Protein AF-A0AA43UGN5-F1 (afdb_monomer)

Structure (mmCIF, N/CA/C/O backbone):
data_AF-A0AA43UGN5-F1
#
_entry.id   AF-A0AA43UGN5-F1
#
loop_
_atom_site.group_PDB
_atom_site.id
_atom_site.type_symbol
_atom_site.label_atom_id
_atom_site.label_alt_id
_atom_site.label_comp_id
_atom_site.label_asym_id
_atom_site.label_entity_id
_atom_site.label_seq_id
_atom_site.pdbx_PDB_ins_code
_atom_site.Cartn_x
_atom_site.Cartn_y
_atom_site.Cartn_z
_atom_site.occupancy
_atom_site.B_iso_or_equiv
_atom_site.auth_seq_id
_atom_site.auth_comp_id
_atom_site.auth_asym_id
_atom_site.auth_atom_id
_atom_site.pdbx_PDB_model_num
ATOM 1 N N . MET A 1 1 ? -28.466 11.119 21.223 1.00 50.03 1 MET A N 1
ATOM 2 C CA . MET A 1 1 ? -27.514 11.020 20.094 1.00 50.03 1 MET A CA 1
ATOM 3 C C . MET A 1 1 ? -28.336 11.077 18.809 1.00 50.03 1 MET A C 1
ATOM 5 O O . MET A 1 1 ? -29.323 10.359 18.730 1.00 50.03 1 MET A O 1
ATOM 9 N N . ASN A 1 2 ? -28.084 12.033 17.907 1.00 53.62 2 ASN A N 1
ATOM 10 C CA . ASN A 1 2 ? -29.021 12.380 16.827 1.00 53.62 2 ASN A CA 1
ATOM 11 C C . ASN A 1 2 ? -28.599 11.692 15.515 1.00 53.62 2 ASN A C 1
ATOM 13 O O . ASN A 1 2 ? -27.656 12.135 14.863 1.00 53.62 2 ASN A O 1
ATOM 17 N N . ILE A 1 3 ? -29.302 10.619 15.141 1.00 61.81 3 ILE A N 1
ATOM 18 C CA . ILE A 1 3 ? -28.948 9.671 14.062 1.00 61.81 3 ILE A CA 1
ATOM 19 C C . ILE A 1 3 ? -28.659 10.369 12.717 1.00 61.81 3 ILE A C 1
ATOM 21 O O . ILE A 1 3 ? -27.757 9.975 11.976 1.00 61.81 3 ILE A O 1
ATOM 25 N N . PHE A 1 4 ? -29.376 11.453 12.407 1.00 52.69 4 PHE A N 1
ATOM 26 C CA . PHE A 1 4 ? -29.167 12.227 11.178 1.00 52.69 4 PHE A CA 1
ATOM 27 C C . PHE A 1 4 ? -27.828 12.982 11.155 1.00 52.69 4 PHE A C 1
ATOM 29 O O . PHE A 1 4 ? -27.208 13.114 10.098 1.00 52.69 4 PHE A O 1
ATOM 36 N N . ARG A 1 5 ? -27.352 13.449 12.317 1.00 61.09 5 ARG A N 1
ATOM 37 C CA . ARG A 1 5 ? -26.076 14.167 12.443 1.00 61.09 5 ARG A CA 1
ATOM 38 C C . ARG A 1 5 ? -24.901 13.208 12.250 1.00 61.09 5 ARG A C 1
ATOM 40 O O . ARG A 1 5 ? -24.000 13.530 11.475 1.00 61.09 5 ARG A O 1
ATOM 47 N N . ASP A 1 6 ? -24.975 12.019 12.844 1.00 65.25 6 ASP A N 1
ATOM 48 C CA . ASP A 1 6 ? -23.936 10.983 12.747 1.00 65.25 6 ASP A CA 1
ATOM 49 C C . ASP A 1 6 ? -23.814 10.435 11.316 1.00 65.25 6 ASP A C 1
ATOM 51 O O . ASP A 1 6 ? -22.714 10.369 10.764 1.00 65.25 6 ASP A O 1
ATOM 55 N N . LYS A 1 7 ? -24.943 10.192 10.634 1.00 68.56 7 LYS A N 1
ATOM 56 C CA . LYS A 1 7 ? -24.945 9.784 9.216 1.00 68.56 7 LYS A CA 1
ATOM 57 C C . LYS A 1 7 ? -24.352 10.856 8.291 1.00 68.56 7 LYS A C 1
ATOM 59 O O . LYS A 1 7 ? -23.606 10.536 7.365 1.00 68.56 7 LYS A O 1
ATOM 64 N N . SER A 1 8 ? -24.639 12.137 8.545 1.00 75.38 8 SER A N 1
ATOM 65 C CA . SER A 1 8 ? -24.069 13.243 7.757 1.00 75.38 8 SER A CA 1
ATOM 66 C C . SER A 1 8 ? -22.549 13.371 7.931 1.00 75.38 8 SER A C 1
ATOM 68 O O . SER A 1 8 ? -21.843 13.700 6.976 1.00 75.38 8 SER A O 1
ATOM 70 N N . ASN A 1 9 ? -22.039 13.080 9.131 1.00 85.69 9 ASN A N 1
ATOM 71 C CA . ASN A 1 9 ? -20.613 13.129 9.441 1.00 85.69 9 ASN A CA 1
ATOM 72 C C . ASN A 1 9 ? -19.863 11.970 8.782 1.00 85.69 9 ASN A C 1
ATOM 74 O O . ASN A 1 9 ? -18.817 12.197 8.171 1.00 85.69 9 ASN A O 1
ATOM 78 N N . PHE A 1 10 ? -20.442 10.766 8.817 1.00 89.19 10 PHE A N 1
ATOM 79 C CA . PHE A 1 10 ? -19.905 9.606 8.113 1.00 89.19 10 PHE A CA 1
ATOM 80 C C . PHE A 1 10 ? -19.791 9.856 6.605 1.00 89.19 10 PHE A C 1
ATOM 82 O O . PHE A 1 10 ? -18.708 9.702 6.046 1.00 89.19 10 PHE A O 1
ATOM 89 N N . ASN A 1 11 ? -20.863 10.319 5.950 1.00 91.00 11 ASN A N 1
ATOM 90 C CA . ASN A 1 11 ? -20.847 10.579 4.506 1.00 91.00 11 ASN A CA 1
ATOM 91 C C . ASN A 1 11 ? -19.765 11.598 4.117 1.00 91.00 11 ASN A C 1
ATOM 93 O O . ASN A 1 11 ? -19.045 11.402 3.139 1.00 91.00 11 ASN A O 1
ATOM 97 N N . LYS A 1 12 ? -19.609 12.670 4.907 1.00 92.75 12 LYS A N 1
ATOM 98 C CA . LYS A 1 12 ? -18.551 13.670 4.703 1.00 92.75 12 LYS A CA 1
ATOM 99 C C . LYS A 1 12 ? -17.156 13.064 4.851 1.00 92.75 12 LYS A C 1
ATOM 101 O O . LYS A 1 12 ? -16.281 13.371 4.046 1.00 92.75 12 LYS A O 1
ATOM 106 N N . LEU A 1 13 ? -16.934 12.231 5.869 1.00 92.62 13 LEU A N 1
ATOM 107 C CA . LEU A 1 13 ? -15.655 11.549 6.071 1.00 92.62 13 LEU A CA 1
ATOM 108 C C . LEU A 1 13 ? -15.353 10.586 4.918 1.00 92.62 13 LEU A C 1
ATOM 110 O O . LEU A 1 13 ? -14.267 10.640 4.350 1.00 92.62 13 LEU A O 1
ATOM 114 N N . PHE A 1 14 ? -16.315 9.740 4.558 1.00 94.12 14 PHE A N 1
ATOM 115 C CA . PHE A 1 14 ? -16.178 8.758 3.490 1.00 94.12 14 PHE A CA 1
ATOM 116 C C . PHE A 1 14 ? -15.840 9.425 2.151 1.00 94.12 14 PHE A C 1
ATOM 118 O O . PHE A 1 14 ? -14.901 9.019 1.470 1.00 94.12 14 PHE A O 1
ATOM 125 N N . PHE A 1 15 ? -16.523 10.523 1.821 1.00 95.19 15 PHE A N 1
ATOM 126 C CA . PHE A 1 15 ? -16.235 11.301 0.619 1.00 95.19 15 PHE A CA 1
ATOM 127 C C . PHE A 1 15 ? -14.828 11.920 0.638 1.00 95.19 15 PHE A C 1
ATOM 129 O O . PHE A 1 15 ? -14.113 11.860 -0.362 1.00 95.19 15 PHE A O 1
ATOM 136 N N . LYS A 1 16 ? -14.384 12.451 1.788 1.00 94.38 16 LYS A N 1
ATOM 137 C CA . LYS A 1 16 ? -13.005 12.943 1.957 1.00 94.38 16 LYS A CA 1
ATOM 138 C C . LYS A 1 16 ? -11.967 11.839 1.755 1.00 94.38 16 LYS A C 1
ATOM 140 O O . LYS A 1 16 ? -10.937 12.106 1.146 1.00 94.38 16 LYS A O 1
ATOM 145 N N . ILE A 1 17 ? -12.231 10.626 2.247 1.00 95.06 17 ILE A N 1
ATOM 146 C CA . ILE A 1 17 ? -11.343 9.471 2.056 1.00 95.06 17 ILE A CA 1
ATOM 147 C C . ILE A 1 17 ? -11.221 9.145 0.566 1.00 95.06 17 ILE A C 1
ATOM 149 O O . ILE A 1 17 ? -10.105 9.058 0.066 1.00 95.06 17 ILE A O 1
ATOM 153 N N . ILE A 1 18 ? -12.342 9.034 -0.155 1.00 96.38 18 ILE A N 1
ATOM 154 C CA . ILE A 1 18 ? -12.334 8.752 -1.600 1.00 96.38 18 ILE A CA 1
ATOM 155 C C . ILE A 1 18 ? -11.543 9.818 -2.363 1.00 96.38 18 ILE A C 1
ATOM 157 O O . ILE A 1 18 ? -10.657 9.477 -3.142 1.00 96.38 18 ILE A O 1
ATOM 161 N N . ILE A 1 19 ? -11.817 11.103 -2.113 1.00 95.69 19 ILE A N 1
ATOM 162 C CA . ILE A 1 19 ? -11.081 12.200 -2.757 1.00 95.69 19 ILE A CA 1
ATOM 163 C C . ILE A 1 19 ? -9.588 12.113 -2.441 1.00 95.69 19 ILE A C 1
ATOM 165 O O . ILE A 1 19 ? -8.770 12.242 -3.347 1.00 95.69 19 ILE A O 1
ATOM 169 N N . GLY A 1 20 ? -9.225 11.868 -1.180 1.00 94.44 20 GLY A N 1
ATOM 170 C CA . GLY A 1 20 ? -7.831 11.715 -0.772 1.00 94.44 20 GLY A CA 1
ATOM 171 C C . GLY A 1 20 ? -7.131 10.590 -1.533 1.00 94.44 20 GLY A C 1
ATOM 172 O O . GLY A 1 20 ? -6.058 10.809 -2.086 1.00 94.44 20 GLY A O 1
ATOM 173 N N . LEU A 1 21 ? -7.763 9.416 -1.633 1.00 96.19 21 LEU A N 1
ATOM 174 C CA . LEU A 1 21 ? -7.226 8.276 -2.381 1.00 96.19 21 LEU A CA 1
ATOM 175 C C . LEU A 1 21 ? -7.040 8.598 -3.871 1.00 96.19 21 LEU A C 1
ATOM 177 O O . LEU A 1 21 ? -5.996 8.275 -4.437 1.00 96.19 21 LEU A O 1
ATOM 181 N N . ILE A 1 22 ? -8.010 9.278 -4.492 1.00 96.00 22 ILE A N 1
ATOM 182 C CA . ILE A 1 22 ? -7.919 9.711 -5.894 1.00 96.00 22 ILE A CA 1
ATOM 183 C C . ILE A 1 22 ? -6.756 10.687 -6.081 1.00 96.00 22 ILE A C 1
ATOM 185 O O . ILE A 1 22 ? -5.950 10.502 -6.988 1.00 96.00 22 ILE A O 1
ATOM 189 N N . ILE A 1 23 ? -6.632 11.701 -5.220 1.00 95.62 23 ILE A N 1
ATOM 190 C CA . ILE A 1 23 ? -5.551 12.694 -5.300 1.00 95.62 23 ILE A CA 1
ATOM 191 C C . ILE A 1 23 ? -4.186 12.014 -5.171 1.00 95.62 23 ILE A C 1
ATOM 193 O O . ILE A 1 23 ? -3.288 12.304 -5.959 1.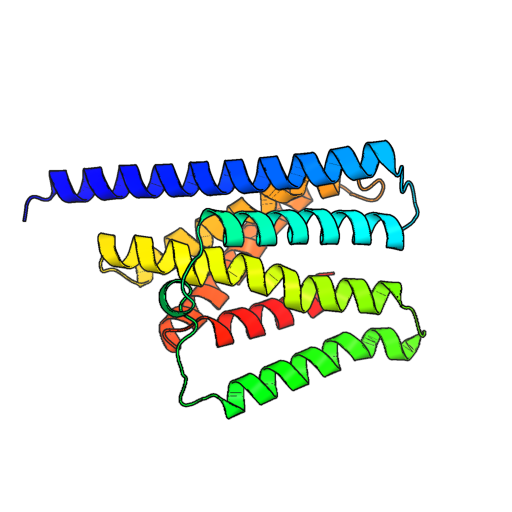00 95.62 23 ILE A O 1
ATOM 197 N N . ILE A 1 24 ? -4.037 11.087 -4.220 1.00 95.00 24 ILE A N 1
ATOM 198 C CA . ILE A 1 24 ? -2.790 10.341 -4.022 1.00 95.00 24 ILE A CA 1
ATOM 199 C C . ILE A 1 24 ? -2.433 9.542 -5.281 1.00 95.00 24 ILE A C 1
ATOM 201 O O . ILE A 1 24 ? -1.291 9.603 -5.738 1.00 95.00 24 ILE A O 1
ATOM 205 N N . GLN A 1 25 ? -3.396 8.828 -5.871 1.00 95.44 25 GLN A N 1
ATOM 206 C CA . GLN A 1 25 ? -3.139 8.032 -7.073 1.00 95.44 25 GLN A CA 1
ATOM 207 C C . GLN A 1 25 ? -2.857 8.889 -8.305 1.00 95.44 25 GLN A C 1
ATOM 209 O O . GLN A 1 25 ? -1.965 8.552 -9.084 1.00 95.44 25 GLN A O 1
ATOM 214 N N . LEU A 1 26 ? -3.560 10.011 -8.479 1.00 95.94 26 LEU A N 1
ATOM 215 C CA . LEU A 1 26 ? -3.283 10.954 -9.562 1.00 95.94 26 LEU A CA 1
ATOM 216 C C . LEU A 1 26 ? -1.880 11.542 -9.426 1.00 95.94 26 LEU A C 1
ATOM 218 O O . LEU A 1 26 ? -1.135 11.567 -10.401 1.00 95.94 26 LEU A O 1
ATOM 222 N N . PHE A 1 27 ? -1.491 11.951 -8.219 1.00 95.88 27 PHE A N 1
ATOM 223 C CA . PHE A 1 27 ? -0.151 12.464 -7.957 1.00 95.88 27 PHE A CA 1
ATOM 224 C C . PHE A 1 27 ? 0.932 11.425 -8.284 1.00 95.88 27 PHE A C 1
ATOM 226 O O . PHE A 1 27 ? 1.851 11.714 -9.052 1.00 95.88 27 PHE A O 1
ATOM 233 N N . ARG A 1 28 ? 0.784 10.190 -7.787 1.00 96.44 28 ARG A N 1
ATOM 234 C CA . ARG A 1 28 ? 1.695 9.081 -8.113 1.00 96.44 28 ARG A CA 1
ATOM 235 C C . ARG A 1 28 ? 1.752 8.819 -9.624 1.00 96.44 28 ARG A C 1
ATOM 237 O O . ARG A 1 28 ? 2.839 8.649 -10.172 1.00 96.44 28 ARG A O 1
ATOM 244 N N . SER A 1 29 ? 0.602 8.822 -10.299 1.00 96.38 29 SER A N 1
ATOM 245 C CA . SER A 1 29 ? 0.511 8.597 -11.749 1.00 96.38 29 SER A CA 1
ATOM 246 C C . SER A 1 29 ? 1.220 9.695 -12.540 1.00 96.38 29 SER A C 1
ATOM 248 O O . SER A 1 29 ? 1.928 9.399 -13.497 1.00 96.38 29 SER A O 1
ATOM 250 N N . VAL A 1 30 ? 1.106 10.961 -12.122 1.00 96.69 30 VAL A N 1
ATOM 251 C CA . VAL A 1 30 ? 1.841 12.076 -12.740 1.00 96.69 30 VAL A CA 1
ATOM 252 C C . VAL A 1 30 ? 3.350 11.868 -12.610 1.00 96.69 30 VAL A C 1
ATOM 254 O O . VAL A 1 30 ? 4.064 12.039 -13.597 1.00 96.69 30 VAL A O 1
ATOM 257 N N . LEU A 1 31 ? 3.846 11.441 -11.443 1.00 96.44 31 LEU A N 1
ATOM 258 C CA . LEU A 1 31 ? 5.267 11.116 -11.261 1.00 96.44 31 LEU A CA 1
ATOM 259 C C . LEU A 1 31 ? 5.717 9.958 -12.167 1.00 96.44 31 LEU A C 1
ATOM 261 O O . LEU A 1 31 ? 6.793 10.020 -12.767 1.00 96.44 31 LEU A O 1
ATOM 265 N N . MET A 1 32 ? 4.891 8.920 -12.308 1.00 95.19 32 MET A N 1
ATOM 266 C CA . MET A 1 32 ? 5.180 7.774 -13.176 1.00 95.19 32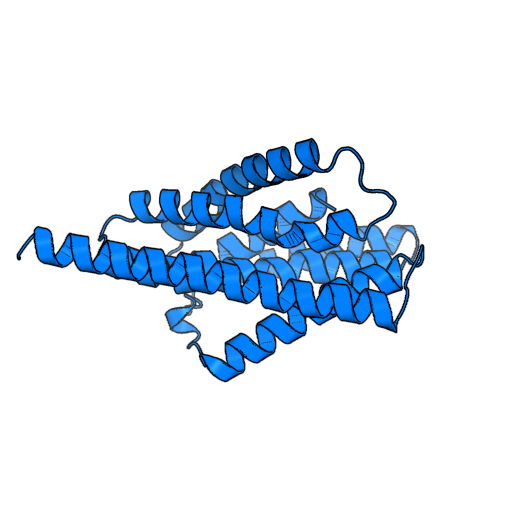 MET A CA 1
ATOM 267 C C . MET A 1 32 ? 5.203 8.170 -14.660 1.00 95.19 32 MET A C 1
ATOM 269 O O . MET A 1 32 ? 6.157 7.866 -15.370 1.00 95.19 32 MET A O 1
ATOM 273 N N . ILE A 1 33 ? 4.200 8.909 -15.132 1.00 95.00 33 ILE A N 1
ATOM 274 C CA . ILE A 1 33 ? 4.120 9.361 -16.528 1.00 95.00 33 ILE A CA 1
ATOM 275 C C . ILE A 1 33 ? 5.271 10.320 -16.849 1.00 95.00 33 ILE A C 1
ATOM 277 O O . ILE A 1 33 ? 5.910 10.192 -17.893 1.00 95.00 33 ILE A O 1
ATOM 281 N N . THR A 1 34 ? 5.578 11.246 -15.936 1.00 95.00 34 THR A N 1
ATOM 282 C CA . THR A 1 34 ? 6.677 12.209 -16.104 1.00 95.00 34 THR A CA 1
ATOM 283 C C . THR A 1 34 ? 8.026 11.498 -16.163 1.00 95.00 34 THR A C 1
ATOM 285 O O . THR A 1 34 ? 8.822 11.774 -17.060 1.00 95.00 34 THR A O 1
ATOM 288 N N . SER A 1 35 ? 8.281 10.547 -15.257 1.00 93.75 35 SER A N 1
ATOM 289 C CA . SER A 1 35 ? 9.530 9.775 -15.276 1.00 93.75 35 SER A CA 1
ATOM 290 C C . SER A 1 35 ? 9.652 8.934 -16.547 1.00 93.75 35 SER A C 1
ATOM 292 O O . SER A 1 35 ? 10.707 8.945 -17.176 1.00 93.75 35 SER A O 1
ATOM 294 N N . ASN A 1 36 ? 8.564 8.308 -17.006 1.00 92.31 36 ASN A N 1
ATOM 295 C CA . ASN A 1 36 ? 8.547 7.580 -18.271 1.00 92.31 36 ASN A CA 1
ATOM 296 C C . ASN A 1 36 ? 8.814 8.489 -19.485 1.00 92.31 36 ASN A C 1
ATOM 298 O O . ASN A 1 36 ? 9.534 8.094 -20.398 1.00 92.31 36 ASN A O 1
ATOM 302 N N . PHE A 1 37 ? 8.278 9.712 -19.500 1.00 92.69 37 PHE A N 1
ATOM 303 C CA . PHE A 1 37 ? 8.503 10.670 -20.586 1.00 92.69 37 PHE A CA 1
ATOM 304 C C . PHE A 1 37 ? 9.951 11.182 -20.643 1.00 92.69 37 PHE A C 1
ATOM 306 O O . PHE A 1 37 ? 10.514 11.310 -21.731 1.00 92.69 37 PHE A O 1
ATOM 313 N N . ILE A 1 38 ? 10.556 11.460 -19.482 1.00 94.56 38 ILE A N 1
ATOM 314 C CA . ILE A 1 38 ? 11.924 11.990 -19.376 1.00 94.56 38 ILE A CA 1
ATOM 315 C C . ILE A 1 38 ? 12.961 10.892 -19.631 1.00 94.56 38 ILE A C 1
ATOM 317 O O . ILE A 1 38 ? 13.876 11.087 -20.426 1.00 94.56 38 ILE A O 1
ATOM 321 N N . LEU A 1 39 ? 12.821 9.748 -18.955 1.00 93.75 39 LEU A N 1
ATOM 322 C CA . LEU A 1 39 ? 13.828 8.682 -18.946 1.00 93.75 39 LEU A CA 1
ATOM 323 C C . LEU A 1 39 ? 13.648 7.681 -20.090 1.00 93.75 39 LEU A C 1
ATOM 325 O O . LEU A 1 39 ? 14.605 7.001 -20.440 1.00 93.75 39 LEU A O 1
ATOM 329 N N . LYS A 1 40 ? 12.444 7.601 -20.675 1.00 91.56 40 LYS A N 1
ATOM 330 C CA . LYS A 1 40 ? 12.096 6.722 -21.805 1.00 91.56 40 LYS A CA 1
ATOM 331 C C . LYS A 1 40 ? 12.610 5.284 -21.625 1.00 91.56 40 LYS A C 1
ATOM 333 O O . LYS A 1 40 ? 13.361 4.806 -22.473 1.00 91.56 40 LYS A O 1
ATOM 338 N N . PRO A 1 41 ? 12.189 4.577 -20.560 1.00 87.81 41 PRO A N 1
ATOM 339 C CA . PRO A 1 41 ? 12.687 3.235 -20.263 1.00 87.81 41 PRO A CA 1
ATOM 340 C C . PRO A 1 41 ? 12.463 2.234 -21.405 1.00 87.81 41 PRO A C 1
ATOM 342 O O . PRO A 1 41 ? 13.262 1.324 -21.583 1.00 87.81 41 PRO A O 1
ATOM 345 N N . GLY A 1 42 ? 11.418 2.404 -22.224 1.00 83.25 42 GLY A N 1
ATOM 346 C CA . GLY A 1 42 ? 11.164 1.522 -23.365 1.00 83.25 42 GLY A CA 1
ATOM 347 C C . GLY A 1 42 ? 10.984 0.071 -22.911 1.00 83.25 42 GLY A C 1
ATOM 348 O O . GLY A 1 42 ? 10.031 -0.230 -22.198 1.00 83.25 42 GLY A O 1
ATOM 349 N N . HIS A 1 43 ? 11.905 -0.807 -23.317 1.00 83.06 43 HIS A N 1
ATOM 350 C CA . HIS A 1 43 ? 11.942 -2.217 -22.907 1.00 83.06 43 HIS A CA 1
ATOM 351 C C . HIS A 1 43 ? 12.925 -2.504 -21.756 1.00 83.06 43 HIS A C 1
ATOM 353 O O . HIS A 1 43 ? 13.076 -3.662 -21.370 1.00 83.06 43 HIS A O 1
ATOM 359 N N . ASP A 1 44 ? 13.593 -1.486 -21.204 1.00 89.25 44 ASP A N 1
ATOM 360 C CA . ASP A 1 44 ? 14.446 -1.637 -20.025 1.00 89.25 44 ASP A CA 1
ATOM 361 C C . ASP A 1 44 ? 13.581 -1.922 -18.791 1.00 89.25 44 ASP A C 1
ATOM 363 O O . ASP A 1 44 ? 12.950 -1.038 -18.195 1.00 89.25 44 ASP A O 1
ATOM 367 N N . PHE A 1 45 ? 13.545 -3.201 -18.429 1.00 86.19 45 PHE A N 1
ATOM 368 C CA . PHE A 1 45 ? 12.748 -3.717 -17.331 1.00 86.19 45 PHE A CA 1
ATOM 369 C C . PHE A 1 45 ? 13.175 -3.141 -15.977 1.00 86.19 45 PHE A C 1
ATOM 371 O O . PHE A 1 45 ? 12.320 -2.771 -15.167 1.00 86.19 45 PHE A O 1
ATOM 378 N N . LEU A 1 46 ? 14.480 -3.015 -15.728 1.00 88.81 46 LEU A N 1
ATOM 379 C CA . LEU A 1 46 ? 14.990 -2.493 -14.463 1.00 88.81 46 LEU A CA 1
ATOM 380 C C . LEU A 1 46 ? 14.629 -1.014 -14.318 1.00 88.81 46 LEU A C 1
ATOM 382 O O . LEU A 1 46 ? 14.062 -0.613 -13.298 1.00 88.81 46 LEU A O 1
ATOM 386 N N . LEU A 1 47 ? 14.894 -0.210 -15.350 1.00 90.88 47 LEU A N 1
ATOM 387 C CA . LEU A 1 47 ? 14.614 1.224 -15.322 1.00 90.88 47 LEU A CA 1
ATOM 388 C C . LEU A 1 47 ? 13.113 1.508 -15.185 1.00 90.88 47 LEU A C 1
ATOM 390 O O . LEU A 1 47 ? 12.721 2.372 -14.398 1.00 90.88 47 LEU A O 1
ATOM 394 N N . PHE A 1 48 ? 12.257 0.748 -15.876 1.00 91.25 48 PHE A N 1
ATOM 395 C CA . PHE A 1 48 ? 10.806 0.875 -15.727 1.00 91.25 48 PHE A CA 1
ATOM 396 C C . PHE A 1 48 ? 10.353 0.594 -14.287 1.00 91.25 48 PHE A C 1
ATOM 398 O O . PHE A 1 48 ? 9.572 1.359 -13.713 1.00 91.25 48 PHE A O 1
ATOM 405 N N . ASN A 1 49 ? 10.868 -0.471 -13.664 1.00 90.50 49 ASN A N 1
ATOM 406 C CA . ASN A 1 49 ? 10.531 -0.812 -12.283 1.00 90.50 49 ASN A CA 1
ATO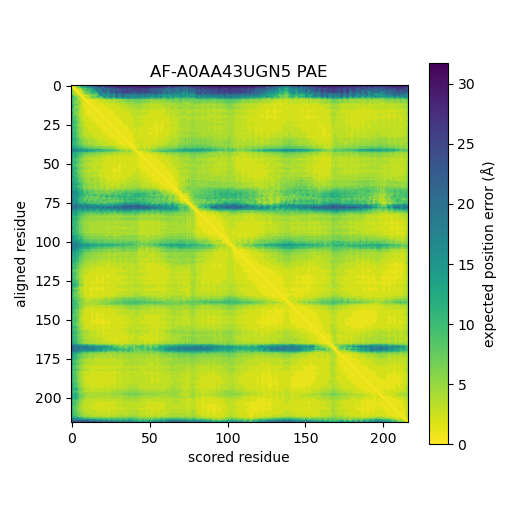M 407 C C . ASN A 1 49 ? 11.080 0.202 -11.265 1.00 90.50 49 ASN A C 1
ATOM 409 O O . ASN A 1 49 ? 10.387 0.511 -10.292 1.00 90.50 49 ASN A O 1
ATOM 413 N N . LEU A 1 50 ? 12.260 0.779 -11.510 1.00 91.69 50 LEU A N 1
ATOM 414 C CA . LEU A 1 50 ? 12.806 1.878 -10.709 1.00 91.69 50 LEU A CA 1
ATOM 415 C C . LEU A 1 50 ? 11.898 3.113 -10.754 1.00 91.69 50 LEU A C 1
ATOM 417 O O . LEU A 1 50 ? 11.594 3.677 -9.703 1.00 91.69 50 LEU A O 1
ATOM 421 N N . CYS A 1 51 ? 11.392 3.494 -11.931 1.00 93.12 51 CYS A N 1
ATOM 422 C CA . CYS A 1 51 ? 10.434 4.596 -12.074 1.00 93.12 51 CYS A CA 1
ATOM 423 C C . CYS A 1 51 ? 9.172 4.374 -11.226 1.00 93.12 51 CYS A C 1
ATOM 425 O O . CYS A 1 51 ? 8.759 5.270 -10.481 1.00 93.12 51 CYS A O 1
ATOM 427 N N . LYS A 1 52 ? 8.599 3.159 -11.256 1.00 92.50 52 LYS A N 1
ATOM 428 C CA . LYS A 1 52 ? 7.448 2.806 -10.403 1.00 92.50 52 LYS A CA 1
ATOM 429 C C . LYS A 1 52 ? 7.786 2.967 -8.924 1.00 92.50 52 LYS A C 1
ATOM 431 O O . LYS A 1 52 ? 7.030 3.604 -8.187 1.00 92.50 52 LYS A O 1
ATOM 436 N N . ALA A 1 53 ? 8.920 2.416 -8.495 1.00 92.50 53 ALA A N 1
ATOM 437 C CA . ALA A 1 53 ? 9.335 2.442 -7.101 1.00 92.50 53 ALA A CA 1
ATOM 438 C C . ALA A 1 53 ? 9.586 3.861 -6.591 1.00 92.50 53 ALA A C 1
ATOM 440 O O . ALA A 1 53 ? 9.076 4.228 -5.534 1.00 92.50 53 ALA A O 1
ATOM 441 N N . ILE A 1 54 ? 10.288 4.683 -7.370 1.00 92.62 54 ILE A N 1
ATOM 442 C CA . ILE A 1 54 ? 10.558 6.084 -7.041 1.00 92.62 54 ILE A CA 1
ATOM 443 C C . ILE A 1 54 ? 9.254 6.883 -6.982 1.00 92.62 54 ILE A C 1
ATOM 445 O O . ILE A 1 54 ? 9.052 7.630 -6.027 1.00 92.62 54 ILE A O 1
ATOM 449 N N . SER A 1 55 ? 8.336 6.695 -7.941 1.00 94.62 55 SER A N 1
ATOM 450 C CA . SER A 1 55 ? 7.036 7.383 -7.924 1.00 94.62 55 SER A CA 1
ATOM 451 C C . SER A 1 55 ? 6.259 7.101 -6.631 1.00 94.62 55 SER A C 1
ATOM 453 O O . SER A 1 55 ? 5.689 8.013 -6.025 1.00 94.62 55 SER A O 1
ATOM 455 N N . LEU A 1 56 ? 6.299 5.851 -6.154 1.00 94.19 56 LEU A N 1
ATOM 456 C CA . LEU A 1 56 ? 5.665 5.449 -4.906 1.00 94.19 56 LEU A CA 1
ATOM 457 C C . LEU A 1 56 ? 6.407 6.005 -3.685 1.00 94.19 56 LEU A C 1
ATOM 459 O O . LEU A 1 56 ? 5.769 6.585 -2.813 1.00 94.19 56 LEU A O 1
ATOM 463 N N . LEU A 1 57 ? 7.738 5.888 -3.638 1.00 93.88 57 LEU A N 1
ATOM 464 C CA . LEU A 1 57 ? 8.569 6.407 -2.545 1.00 93.88 57 LEU A CA 1
ATOM 465 C C . LEU A 1 57 ? 8.367 7.906 -2.337 1.00 93.88 57 LEU A C 1
ATOM 467 O O . LEU A 1 57 ? 8.136 8.343 -1.213 1.00 93.88 57 LEU A O 1
ATOM 471 N N . VAL A 1 58 ? 8.409 8.691 -3.413 1.00 94.19 58 VAL A N 1
ATOM 472 C CA . VAL A 1 58 ? 8.187 10.140 -3.353 1.00 94.19 58 VAL A CA 1
ATOM 473 C C .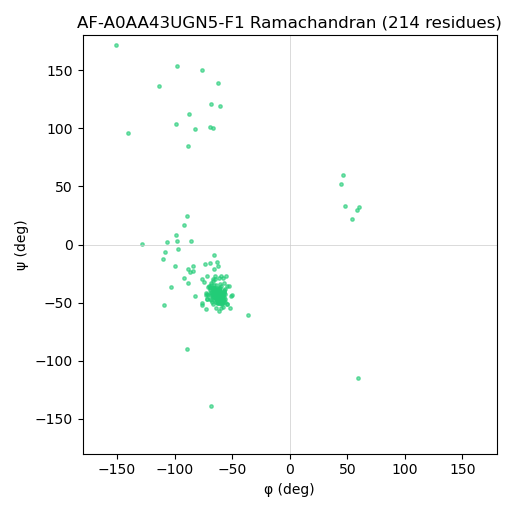 VAL A 1 58 ? 6.781 10.442 -2.835 1.00 94.19 58 VAL A C 1
ATOM 475 O O . VAL A 1 58 ? 6.618 11.303 -1.971 1.00 94.19 58 VAL A O 1
ATOM 478 N N . THR A 1 59 ? 5.774 9.694 -3.295 1.00 93.81 59 THR A N 1
ATOM 479 C CA . THR A 1 59 ? 4.394 9.827 -2.805 1.00 93.81 59 THR A CA 1
ATOM 480 C C . THR A 1 59 ? 4.301 9.535 -1.303 1.00 93.81 59 THR A C 1
ATOM 482 O O . THR A 1 59 ? 3.724 10.333 -0.565 1.00 93.81 59 THR A O 1
ATOM 485 N N . ILE A 1 60 ? 4.917 8.447 -0.828 1.00 91.50 60 ILE A N 1
ATOM 486 C CA . ILE A 1 60 ? 4.978 8.087 0.598 1.00 91.50 60 ILE A CA 1
ATOM 487 C C . ILE A 1 60 ? 5.632 9.212 1.402 1.00 91.50 60 ILE A C 1
ATOM 489 O O . ILE A 1 60 ? 5.043 9.701 2.364 1.00 91.50 60 ILE A O 1
ATOM 493 N N . ILE A 1 61 ? 6.832 9.642 1.005 1.00 91.56 61 ILE A N 1
ATOM 494 C CA . ILE A 1 61 ? 7.616 10.642 1.738 1.00 91.56 61 ILE A CA 1
ATOM 495 C C . ILE A 1 61 ? 6.828 11.946 1.869 1.00 91.56 61 ILE A C 1
ATOM 497 O O . ILE A 1 61 ? 6.714 12.482 2.968 1.00 91.56 61 ILE A O 1
ATOM 501 N N . LEU A 1 62 ? 6.229 12.437 0.783 1.00 89.56 62 LEU A N 1
ATOM 502 C CA . LEU A 1 62 ? 5.458 13.680 0.813 1.00 89.56 62 LEU A CA 1
ATOM 503 C C . LEU A 1 62 ? 4.207 13.571 1.686 1.00 89.56 62 LEU A C 1
ATOM 505 O O . LEU A 1 62 ? 3.906 14.503 2.431 1.00 89.56 62 LEU A O 1
ATOM 509 N N . LEU A 1 63 ? 3.510 12.432 1.658 1.00 88.12 63 LEU A N 1
ATOM 510 C CA . LEU A 1 63 ? 2.366 12.199 2.540 1.00 88.12 63 LEU A CA 1
ATOM 511 C C . 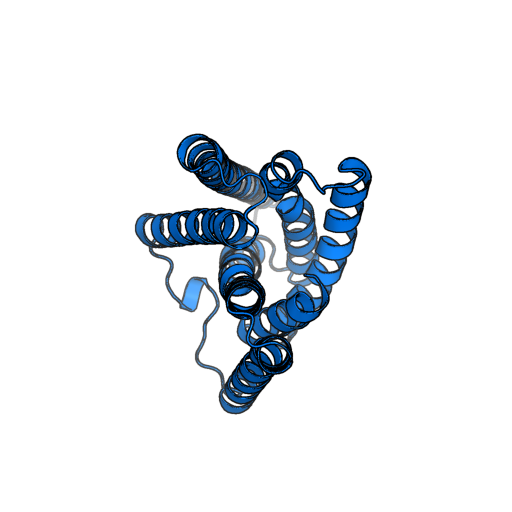LEU A 1 63 ? 2.779 12.179 4.012 1.00 88.12 63 LEU A C 1
ATOM 513 O O . LEU A 1 63 ? 2.118 12.807 4.839 1.00 88.12 63 LEU A O 1
ATOM 517 N N . PHE A 1 64 ? 3.890 11.518 4.338 1.00 85.81 64 PHE A N 1
ATOM 518 C CA . PHE A 1 64 ? 4.425 11.498 5.697 1.00 85.81 64 PHE A CA 1
ATOM 519 C C . PHE A 1 64 ? 4.905 12.884 6.147 1.00 85.81 64 PHE A C 1
ATOM 521 O O . PHE A 1 64 ? 4.673 13.255 7.294 1.00 85.81 64 PHE A O 1
ATOM 528 N N . LEU A 1 65 ? 5.505 13.687 5.264 1.00 87.38 65 LEU A N 1
ATOM 529 C CA . LEU A 1 65 ? 5.920 15.059 5.580 1.00 87.38 65 LEU A CA 1
ATOM 530 C C . LEU A 1 65 ? 4.733 16.012 5.773 1.00 87.38 65 LEU A C 1
ATOM 532 O O . LEU A 1 65 ? 4.793 16.882 6.644 1.00 87.38 65 LEU A O 1
ATOM 536 N N . TYR A 1 66 ? 3.672 15.855 4.976 1.00 83.81 66 TYR A N 1
ATOM 537 C CA . TYR A 1 66 ? 2.485 16.709 5.025 1.00 83.81 66 TYR A CA 1
ATOM 538 C C . TYR A 1 66 ? 1.584 16.379 6.219 1.00 83.81 66 TYR A C 1
ATOM 540 O O . TYR A 1 66 ? 1.237 17.268 6.993 1.00 83.81 66 TYR A O 1
ATOM 548 N N . PHE A 1 67 ? 1.221 15.104 6.390 1.00 83.62 67 PHE A N 1
ATOM 549 C CA . PHE A 1 67 ? 0.298 14.682 7.445 1.00 83.62 67 PHE A CA 1
ATOM 550 C C . PHE A 1 67 ? 0.987 14.398 8.778 1.00 83.62 67 PHE A C 1
ATOM 552 O O . PHE A 1 67 ? 0.324 14.469 9.809 1.00 83.62 67 PHE A O 1
ATOM 559 N N . LYS A 1 68 ? 2.288 14.074 8.763 1.00 83.81 68 LYS A N 1
ATOM 560 C CA . LYS A 1 68 ? 3.077 13.682 9.945 1.00 83.81 68 LYS A CA 1
ATOM 561 C C . LYS A 1 68 ? 2.329 12.685 10.844 1.00 83.81 68 LYS A C 1
ATOM 563 O O . LYS A 1 68 ? 2.187 12.947 12.039 1.00 83.81 68 LYS A O 1
ATOM 568 N N . PRO A 1 69 ? 1.818 11.572 10.281 1.00 82.81 69 PRO A N 1
ATOM 569 C CA . PRO A 1 69 ? 1.020 10.629 11.048 1.00 82.81 69 PRO A CA 1
ATOM 570 C C . PRO A 1 69 ? 1.862 10.022 12.170 1.00 82.81 69 PRO A C 1
ATOM 572 O O . PRO A 1 69 ? 3.028 9.670 11.973 1.00 82.81 69 PRO A O 1
ATOM 575 N N . SER A 1 70 ? 1.270 9.876 13.350 1.00 83.75 70 SER A N 1
ATOM 576 C CA . SER A 1 70 ? 1.920 9.147 14.436 1.00 83.75 70 SER A CA 1
ATOM 577 C C . SER A 1 70 ? 1.848 7.635 14.195 1.00 83.75 70 SER A C 1
ATOM 579 O O . SER A 1 70 ? 0.890 7.116 13.620 1.00 83.75 70 SER A O 1
ATOM 581 N N . TRP A 1 71 ? 2.844 6.891 14.683 1.00 79.06 71 TRP A N 1
ATOM 582 C CA . TRP A 1 71 ? 2.862 5.424 14.590 1.00 79.06 71 TRP A CA 1
ATOM 583 C C . TRP A 1 71 ? 1.622 4.775 15.227 1.00 79.06 71 TRP A C 1
ATOM 585 O O . TRP A 1 71 ? 1.115 3.778 14.718 1.00 79.06 71 TRP A O 1
ATOM 595 N N . VAL A 1 72 ? 1.085 5.388 16.288 1.00 76.94 72 VAL A N 1
ATOM 596 C CA . VAL A 1 72 ? -0.153 4.954 16.953 1.00 76.94 72 VAL A CA 1
ATOM 597 C C . VAL A 1 72 ? -1.371 5.137 16.042 1.00 76.94 72 VAL A C 1
ATOM 599 O O . VAL A 1 72 ? -2.187 4.226 15.934 1.00 76.94 72 VAL A O 1
ATOM 602 N N . GLU A 1 73 ? -1.481 6.263 15.328 1.00 77.19 73 GLU A N 1
ATOM 603 C CA . GLU A 1 73 ? -2.568 6.497 14.360 1.00 77.19 73 GLU A CA 1
ATOM 604 C C . GLU A 1 73 ? -2.527 5.539 13.166 1.00 77.19 73 GLU A C 1
ATOM 606 O O . GLU A 1 73 ? -3.567 5.245 12.576 1.00 77.19 73 GLU A O 1
ATOM 611 N N . LEU A 1 74 ? -1.341 5.033 12.828 1.00 80.81 74 LEU A N 1
ATOM 612 C CA . LEU A 1 74 ? -1.139 3.998 11.815 1.00 80.81 74 LEU A CA 1
ATOM 613 C C . LEU A 1 74 ? -1.305 2.572 12.372 1.00 80.81 74 LEU A C 1
ATOM 615 O O . LEU A 1 74 ? -1.136 1.608 11.632 1.00 80.81 74 LEU A O 1
ATOM 619 N N . SER A 1 75 ? -1.657 2.423 13.654 1.00 82.56 75 SER A N 1
ATOM 620 C CA . SER A 1 75 ? -1.804 1.132 14.340 1.00 82.56 75 SER A CA 1
ATOM 621 C C . SER A 1 75 ? -0.526 0.278 14.372 1.00 82.56 75 SER A C 1
ATOM 623 O O . SER A 1 75 ? -0.587 -0.954 14.402 1.00 82.56 75 SER A O 1
ATOM 625 N N . TYR A 1 76 ? 0.638 0.930 14.436 1.00 78.88 76 TYR A N 1
ATOM 626 C CA . TYR A 1 76 ? 1.898 0.315 14.852 1.00 78.88 76 TYR A CA 1
ATOM 627 C C . TYR A 1 76 ? 2.035 0.441 16.378 1.00 78.88 76 TYR A C 1
ATOM 629 O O . TYR A 1 76 ? 2.617 1.396 16.893 1.00 78.88 76 TYR A O 1
ATOM 637 N N . SER A 1 77 ? 1.444 -0.500 17.116 1.00 75.06 77 SER A N 1
ATOM 638 C CA . SER A 1 77 ? 1.504 -0.558 18.582 1.00 75.06 77 SER A CA 1
ATOM 639 C C . SER A 1 77 ? 2.572 -1.541 19.077 1.00 75.06 77 SER A C 1
ATOM 641 O O . SER A 1 77 ? 2.915 -2.510 18.401 1.00 75.06 77 SER A O 1
ATOM 643 N N . ILE A 1 78 ? 3.109 -1.312 20.282 1.00 64.81 78 ILE A N 1
ATOM 644 C CA . ILE A 1 78 ? 4.000 -2.280 20.941 1.00 64.81 78 ILE A CA 1
ATOM 645 C C . ILE A 1 78 ? 3.212 -3.575 21.146 1.00 64.81 78 ILE A C 1
ATOM 647 O O . ILE A 1 78 ? 2.180 -3.574 21.812 1.00 64.81 78 ILE A O 1
ATOM 651 N N . ASN A 1 79 ? 3.692 -4.667 20.551 1.00 67.44 79 ASN A N 1
ATOM 652 C CA . ASN A 1 79 ? 2.968 -5.929 20.525 1.00 67.44 79 ASN A CA 1
ATOM 653 C C . ASN A 1 79 ? 3.678 -7.026 21.328 1.00 67.44 79 ASN A C 1
ATOM 655 O O . ASN A 1 79 ? 4.882 -7.241 21.180 1.00 67.44 79 ASN A O 1
ATOM 659 N N . ASN A 1 80 ? 2.896 -7.776 22.105 1.00 72.62 80 ASN A N 1
ATOM 660 C CA . ASN A 1 80 ? 3.323 -8.968 22.841 1.00 72.62 80 ASN A CA 1
ATOM 661 C C . ASN A 1 80 ? 3.872 -10.080 21.921 1.00 72.62 80 ASN A C 1
ATOM 663 O O . ASN A 1 80 ? 4.757 -10.833 22.312 1.00 72.62 80 ASN A O 1
ATOM 667 N N . ASN A 1 81 ? 3.424 -10.134 20.667 1.00 84.31 81 ASN A N 1
ATOM 668 C CA . ASN A 1 81 ? 3.835 -11.089 19.636 1.00 84.31 81 ASN A CA 1
ATOM 669 C C . ASN A 1 81 ? 5.045 -10.611 18.816 1.00 84.31 81 ASN A C 1
ATOM 671 O O . ASN A 1 81 ? 5.228 -11.040 17.675 1.00 84.31 81 ASN A O 1
ATOM 675 N N . LYS A 1 82 ? 5.886 -9.728 19.372 1.00 84.69 82 LYS A N 1
ATOM 676 C CA . LYS A 1 82 ? 7.061 -9.170 18.680 1.00 84.69 82 LYS A CA 1
ATOM 677 C C . LYS A 1 82 ? 7.932 -10.255 18.040 1.00 84.69 82 LYS A C 1
ATOM 679 O O . LYS A 1 82 ? 8.314 -10.104 16.887 1.00 84.69 82 LYS A O 1
ATOM 684 N N . LEU A 1 83 ? 8.185 -11.359 18.751 1.00 88.12 83 LEU A N 1
ATOM 685 C CA . LEU A 1 83 ? 8.973 -12.479 18.227 1.00 88.12 83 LEU A CA 1
ATOM 686 C C . LEU A 1 83 ? 8.340 -13.091 16.970 1.00 88.12 83 LEU A C 1
ATOM 688 O O . LEU A 1 83 ? 9.038 -13.290 15.982 1.00 88.12 83 LEU A O 1
ATOM 692 N N . LEU A 1 84 ? 7.027 -13.342 16.984 1.00 89.69 84 LEU A N 1
ATOM 693 C CA . LEU A 1 84 ? 6.306 -13.900 15.837 1.00 89.69 84 LEU A CA 1
ATOM 694 C C . LEU A 1 84 ? 6.425 -12.986 14.614 1.00 89.69 84 LEU A C 1
ATOM 696 O O . LEU A 1 84 ? 6.715 -13.461 13.521 1.00 89.69 84 LEU A O 1
ATOM 700 N N . TYR A 1 85 ? 6.238 -11.675 14.788 1.00 91.94 85 TYR A N 1
ATOM 701 C CA . TYR A 1 85 ? 6.338 -10.732 13.674 1.00 91.94 85 TYR A CA 1
ATOM 702 C C . TYR A 1 85 ? 7.768 -10.552 13.180 1.00 91.94 85 TYR A C 1
ATOM 704 O O . TYR A 1 85 ? 7.978 -10.452 11.975 1.00 91.94 85 TYR A O 1
ATOM 712 N N . SER A 1 86 ? 8.756 -10.556 14.077 1.00 90.94 86 SER A N 1
ATOM 713 C CA . SER A 1 86 ? 10.167 -10.541 13.689 1.00 90.94 86 SER A CA 1
ATOM 714 C C . SER A 1 86 ? 10.539 -11.796 12.901 1.00 90.94 86 SER A C 1
ATOM 716 O O . SER A 1 86 ? 11.169 -11.680 11.855 1.00 90.94 86 SER A O 1
ATOM 718 N N . LEU A 1 87 ? 10.101 -12.980 13.342 1.00 94.12 87 LEU A N 1
ATOM 719 C CA . LEU A 1 87 ? 10.300 -14.228 12.604 1.00 94.12 87 LEU A CA 1
ATOM 720 C C . LEU A 1 87 ? 9.598 -14.192 11.245 1.00 94.12 87 LEU A C 1
ATOM 722 O O . LEU A 1 87 ? 10.219 -14.515 10.240 1.00 94.12 87 LEU A O 1
ATOM 726 N N . GLY A 1 88 ? 8.342 -13.743 11.195 1.00 94.69 88 GLY A N 1
ATOM 727 C CA . GLY A 1 88 ? 7.604 -13.584 9.944 1.00 94.69 88 GLY A CA 1
ATOM 728 C C . GLY A 1 88 ? 8.299 -12.630 8.972 1.00 94.69 88 GLY A C 1
ATOM 729 O O . GLY A 1 88 ? 8.413 -12.943 7.792 1.00 94.69 88 GLY A O 1
ATOM 730 N N . PHE A 1 89 ? 8.834 -11.510 9.465 1.00 95.31 89 PHE A N 1
ATOM 731 C CA . PHE A 1 89 ? 9.602 -10.563 8.657 1.00 95.31 89 PHE A CA 1
ATOM 732 C C . PHE A 1 89 ? 10.897 -11.182 8.122 1.00 95.31 89 PHE A C 1
ATOM 734 O O . PHE A 1 89 ? 11.205 -11.027 6.945 1.00 95.31 89 PHE A O 1
ATOM 741 N N . VAL A 1 90 ? 11.641 -11.912 8.960 1.00 96.06 90 VAL A N 1
ATOM 742 C CA . VAL A 1 90 ? 12.867 -12.612 8.542 1.00 96.06 90 VAL A CA 1
ATOM 743 C C . VAL A 1 90 ? 12.556 -13.683 7.498 1.00 96.06 90 VAL A C 1
ATOM 745 O O . VAL A 1 90 ? 13.250 -13.753 6.489 1.00 96.06 90 VAL A O 1
ATOM 748 N N . ILE A 1 91 ? 11.499 -14.477 7.692 1.00 96.00 91 ILE A N 1
ATOM 749 C CA . ILE A 1 91 ? 11.047 -15.467 6.704 1.00 96.00 91 ILE A CA 1
ATOM 750 C C . ILE A 1 91 ? 10.702 -14.769 5.390 1.00 96.00 91 ILE A C 1
ATOM 752 O O . ILE A 1 91 ? 11.175 -15.183 4.337 1.00 96.00 91 ILE A O 1
ATOM 756 N N . LEU A 1 92 ? 9.930 -13.684 5.445 1.00 95.75 92 LEU A N 1
ATOM 757 C CA . LEU A 1 92 ? 9.538 -12.927 4.262 1.00 95.75 92 LEU A CA 1
ATOM 758 C C . LEU A 1 92 ? 10.753 -12.346 3.523 1.00 95.75 92 LEU A C 1
ATOM 760 O O . LEU A 1 92 ? 10.805 -12.374 2.292 1.00 95.75 92 LEU A O 1
ATOM 764 N N . LEU A 1 93 ? 11.757 -11.875 4.268 1.00 95.12 93 LEU A N 1
ATOM 765 C CA . LEU A 1 93 ? 13.022 -11.401 3.718 1.00 95.12 93 LEU A CA 1
ATOM 766 C C . LEU A 1 93 ? 13.768 -12.538 3.019 1.00 95.12 93 LEU A C 1
ATOM 768 O O . LEU A 1 93 ? 14.117 -12.394 1.856 1.00 95.12 93 LEU A O 1
ATOM 772 N N . ILE A 1 94 ? 13.937 -13.689 3.672 1.00 94.38 94 ILE A N 1
ATOM 773 C CA . ILE A 1 94 ? 14.588 -14.862 3.070 1.00 94.38 94 ILE A CA 1
ATOM 774 C C . ILE A 1 94 ? 13.872 -15.271 1.779 1.00 94.38 94 ILE A C 1
ATOM 776 O O . ILE A 1 94 ? 14.519 -15.411 0.745 1.00 94.38 94 ILE A O 1
ATOM 780 N N . LEU A 1 95 ? 12.541 -15.395 1.808 1.00 93.88 95 LEU A N 1
ATOM 781 C CA . LEU A 1 95 ? 11.746 -15.761 0.632 1.00 93.88 95 LEU A CA 1
ATOM 782 C C . LEU A 1 95 ? 11.901 -14.753 -0.517 1.00 93.88 95 LEU A C 1
ATOM 784 O O . LEU A 1 95 ? 11.965 -15.161 -1.672 1.00 93.88 95 LEU A O 1
ATOM 788 N N . SER A 1 96 ? 12.034 -13.459 -0.212 1.00 92.69 96 SER A N 1
ATOM 789 C CA . SER A 1 96 ? 12.269 -12.413 -1.222 1.00 92.69 96 SER A CA 1
ATOM 790 C C . SER A 1 96 ? 13.636 -12.542 -1.907 1.00 92.69 96 SER A C 1
ATOM 792 O O . SER A 1 96 ? 13.779 -12.163 -3.071 1.00 92.69 96 SER A O 1
ATOM 794 N N . PHE A 1 97 ? 14.633 -13.086 -1.200 1.00 92.44 97 PHE A N 1
ATOM 795 C CA . PHE A 1 97 ? 15.987 -13.310 -1.714 1.00 92.44 97 PHE A CA 1
ATOM 796 C C . PHE A 1 97 ? 16.133 -14.620 -2.504 1.00 92.44 97 PHE A C 1
ATOM 798 O O . PHE A 1 97 ? 17.029 -14.709 -3.339 1.00 92.44 97 PHE A O 1
ATOM 805 N N . ILE A 1 98 ? 15.275 -15.626 -2.291 1.00 91.12 98 ILE A N 1
ATOM 806 C CA . ILE A 1 98 ? 15.388 -16.932 -2.971 1.00 91.12 98 ILE A CA 1
ATOM 807 C C . ILE A 1 98 ? 15.428 -16.795 -4.506 1.00 91.12 98 ILE A C 1
ATOM 809 O O . ILE A 1 98 ? 16.376 -17.317 -5.097 1.00 91.12 98 ILE A O 1
ATOM 813 N N . PRO A 1 99 ? 14.500 -16.074 -5.174 1.00 87.94 99 PRO A N 1
ATOM 814 C CA . PRO A 1 99 ? 14.521 -15.931 -6.633 1.00 87.94 99 PRO A CA 1
ATOM 815 C C . PRO A 1 99 ? 15.840 -15.362 -7.170 1.00 87.94 99 PRO A C 1
ATOM 817 O O . PRO A 1 99 ? 16.367 -15.846 -8.167 1.00 87.94 99 PRO A O 1
ATOM 820 N N . PHE A 1 100 ? 16.423 -14.396 -6.453 1.00 87.56 100 PHE A N 1
ATOM 821 C CA . PHE A 1 100 ? 17.716 -13.809 -6.795 1.00 87.56 100 PHE A CA 1
ATOM 822 C C . PHE A 1 100 ? 18.850 -14.841 -6.789 1.00 87.56 100 PHE A C 1
ATOM 824 O O . PHE A 1 100 ? 19.712 -14.801 -7.659 1.00 87.56 100 PHE A O 1
ATOM 831 N N . THR A 1 101 ? 18.848 -15.797 -5.856 1.00 88.69 101 THR A N 1
ATOM 832 C CA . THR A 1 101 ? 19.946 -16.775 -5.735 1.00 88.69 101 THR A CA 1
ATOM 833 C C . THR A 1 101 ? 20.028 -17.789 -6.877 1.00 88.69 101 THR A C 1
ATOM 835 O O . THR A 1 101 ? 21.075 -18.412 -7.037 1.00 88.69 101 THR A O 1
ATOM 838 N N . PHE A 1 102 ? 18.973 -17.948 -7.686 1.00 87.31 102 PHE A N 1
ATOM 839 C CA . PHE A 1 102 ? 19.000 -18.872 -8.823 1.00 87.31 102 PHE A CA 1
ATOM 840 C C . PHE A 1 102 ? 19.863 -18.345 -9.974 1.00 87.31 102 PHE A C 1
ATOM 842 O O . PHE A 1 102 ? 20.664 -19.101 -10.517 1.00 87.31 102 PHE A O 1
ATOM 849 N N . ASN A 1 103 ? 19.746 -17.050 -10.296 1.00 84.75 103 ASN A N 1
ATOM 850 C CA . ASN A 1 103 ? 20.387 -16.453 -11.476 1.00 84.75 103 ASN A CA 1
ATOM 851 C C . ASN A 1 103 ? 21.227 -15.194 -11.188 1.00 84.75 103 ASN A C 1
ATOM 853 O O . ASN A 1 103 ? 21.804 -14.628 -12.111 1.00 84.75 103 ASN A O 1
ATOM 857 N N . TRP A 1 104 ? 21.318 -14.743 -9.932 1.00 85.94 104 TRP A N 1
ATOM 858 C CA . TRP A 1 104 ? 22.015 -13.509 -9.527 1.00 85.94 104 TRP A CA 1
ATOM 859 C C . TRP A 1 104 ? 21.479 -12.230 -10.204 1.00 85.94 104 TRP A C 1
ATOM 861 O O . TRP A 1 104 ? 22.199 -11.248 -10.388 1.00 85.94 104 TRP A O 1
ATOM 871 N N . GLU A 1 105 ? 20.188 -12.226 -10.533 1.00 87.25 105 GLU A N 1
ATOM 872 C CA . GLU A 1 105 ? 19.478 -11.141 -11.220 1.00 87.25 105 GLU A CA 1
ATOM 873 C C . GLU A 1 105 ? 19.050 -10.037 -10.233 1.00 87.25 105 GLU A C 1
ATOM 875 O O . GLU A 1 105 ? 18.071 -10.160 -9.488 1.00 87.25 105 GLU A O 1
ATOM 880 N N . LEU A 1 106 ? 19.829 -8.949 -10.173 1.00 85.94 106 LEU A N 1
ATOM 881 C CA . LEU A 1 106 ? 19.618 -7.837 -9.229 1.00 85.94 106 LEU A CA 1
ATOM 882 C C . LEU A 1 106 ? 18.273 -7.119 -9.416 1.00 85.94 106 LEU A C 1
ATOM 884 O O . LEU A 1 106 ? 17.722 -6.574 -8.458 1.00 85.94 106 LEU A O 1
ATOM 888 N N . ASP A 1 107 ? 17.745 -7.114 -10.632 1.00 85.69 107 ASP A N 1
ATOM 889 C CA . ASP A 1 107 ? 16.430 -6.588 -10.975 1.00 85.69 107 ASP A CA 1
ATOM 890 C C . ASP A 1 107 ? 15.303 -7.387 -10.311 1.00 85.69 107 ASP A C 1
ATOM 892 O O . ASP A 1 107 ? 14.405 -6.780 -9.721 1.00 85.69 107 ASP A O 1
ATOM 896 N N . ILE A 1 108 ? 15.396 -8.721 -10.283 1.00 87.81 108 ILE A N 1
ATOM 897 C CA . ILE A 1 108 ? 14.452 -9.576 -9.546 1.00 87.81 108 ILE A CA 1
ATOM 898 C C . ILE A 1 108 ? 14.494 -9.261 -8.049 1.00 87.81 108 IL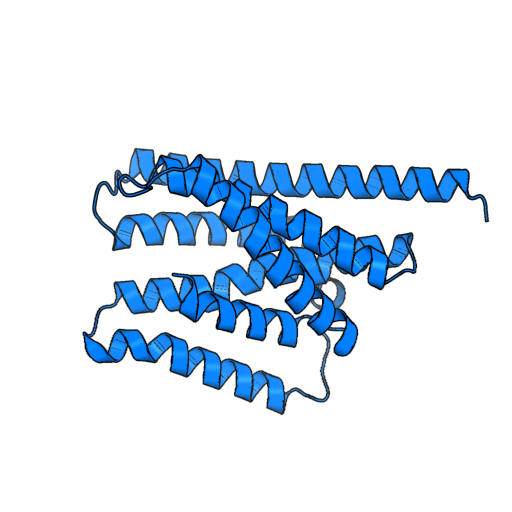E A C 1
ATOM 900 O O . ILE A 1 108 ? 13.446 -9.085 -7.421 1.00 87.81 108 ILE A O 1
ATOM 904 N N . LEU A 1 109 ? 15.694 -9.147 -7.467 1.00 89.19 109 LEU A N 1
ATOM 905 C CA . LEU A 1 109 ? 15.833 -8.810 -6.047 1.00 89.19 109 LEU A CA 1
ATOM 906 C C . LEU A 1 109 ? 15.171 -7.465 -5.733 1.00 89.19 109 LEU A C 1
ATOM 908 O O . LEU A 1 109 ? 14.422 -7.348 -4.762 1.00 89.19 109 LEU A O 1
ATOM 912 N N . PHE A 1 110 ? 15.431 -6.455 -6.564 1.00 89.31 110 PHE A N 1
ATOM 913 C CA . PHE A 1 110 ? 14.862 -5.125 -6.394 1.00 89.31 110 PHE A CA 1
ATOM 914 C C . PHE A 1 110 ? 13.331 -5.149 -6.446 1.00 89.31 110 PHE A C 1
ATOM 916 O O . PHE A 1 110 ? 12.680 -4.584 -5.565 1.00 89.31 110 PHE A O 1
ATOM 923 N N . ILE A 1 111 ? 12.754 -5.822 -7.444 1.00 88.62 111 ILE A N 1
ATOM 924 C CA . ILE A 1 111 ? 11.300 -5.914 -7.625 1.00 88.62 111 ILE A CA 1
ATOM 925 C C . ILE A 1 111 ? 10.654 -6.631 -6.450 1.00 88.62 111 ILE A C 1
ATOM 927 O O . ILE A 1 111 ? 9.641 -6.149 -5.942 1.00 88.62 111 ILE A O 1
ATOM 931 N N . ASN A 1 112 ? 11.266 -7.715 -5.972 1.00 91.00 112 ASN A N 1
ATOM 932 C CA . ASN A 1 112 ? 10.778 -8.429 -4.802 1.00 91.00 112 ASN A CA 1
ATOM 933 C C . ASN A 1 112 ? 10.812 -7.536 -3.567 1.00 91.00 112 ASN A C 1
ATOM 935 O O . ASN A 1 112 ? 9.794 -7.388 -2.905 1.00 91.00 112 ASN A O 1
ATOM 939 N N . LEU A 1 113 ? 11.932 -6.874 -3.266 1.00 91.56 113 LEU A N 1
ATOM 940 C CA . LEU A 1 113 ? 12.015 -6.023 -2.076 1.00 91.56 113 LEU A CA 1
ATOM 941 C C . LEU A 1 113 ? 11.028 -4.846 -2.137 1.00 91.56 113 LEU A C 1
ATOM 943 O O . LEU A 1 113 ? 10.329 -4.555 -1.164 1.00 91.56 113 LEU A O 1
ATOM 947 N N . TYR A 1 114 ? 10.925 -4.195 -3.295 1.00 91.50 114 TYR A N 1
ATOM 948 C CA . TYR A 1 114 ? 9.949 -3.137 -3.538 1.00 91.50 114 TYR A CA 1
ATOM 949 C C . TYR A 1 114 ? 8.506 -3.640 -3.370 1.00 91.50 114 TYR A C 1
ATOM 951 O O . TYR A 1 114 ? 7.703 -3.037 -2.655 1.00 91.50 114 TYR A O 1
ATOM 959 N N . GLY A 1 115 ? 8.179 -4.754 -4.016 1.00 92.50 115 GLY A N 1
ATOM 960 C CA . GLY A 1 115 ? 6.833 -5.293 -4.077 1.00 92.50 115 GLY A CA 1
ATOM 961 C C . GLY A 1 115 ? 6.369 -5.953 -2.781 1.00 92.50 115 GLY A C 1
ATOM 962 O O . GLY A 1 115 ? 5.193 -5.875 -2.447 1.00 92.50 115 GLY A O 1
ATOM 963 N N . VAL A 1 116 ? 7.279 -6.567 -2.030 1.00 95.38 116 VAL A N 1
ATOM 964 C CA . VAL A 1 116 ? 6.988 -7.311 -0.797 1.00 95.38 116 VAL A CA 1
ATOM 965 C C . VAL A 1 116 ? 7.006 -6.414 0.435 1.00 95.38 116 VAL A C 1
ATOM 967 O O . VAL A 1 116 ? 6.238 -6.644 1.366 1.00 95.38 116 VAL A O 1
ATOM 970 N N . PHE A 1 117 ? 7.851 -5.381 0.460 1.00 94.62 117 PHE A N 1
ATOM 971 C CA . PHE A 1 117 ? 7.972 -4.516 1.634 1.00 94.62 117 PHE A CA 1
ATOM 972 C C . PHE A 1 117 ? 7.385 -3.133 1.394 1.00 94.62 117 PHE A C 1
ATOM 974 O O . PHE A 1 117 ? 6.562 -2.680 2.186 1.00 94.62 117 PHE A O 1
ATOM 981 N N . LEU A 1 118 ? 7.772 -2.444 0.319 1.00 92.69 118 LEU A N 1
ATOM 982 C CA . LEU A 1 118 ? 7.391 -1.041 0.175 1.00 92.69 118 LEU A CA 1
ATOM 983 C C . LEU A 1 118 ? 5.902 -0.868 -0.145 1.00 92.69 118 LEU A C 1
ATOM 985 O O . LEU A 1 118 ? 5.242 -0.043 0.492 1.00 92.69 118 LEU A O 1
ATOM 989 N N . ILE A 1 119 ? 5.373 -1.636 -1.105 1.00 94.62 119 ILE A N 1
ATOM 990 C CA . ILE A 1 119 ? 3.947 -1.567 -1.459 1.00 94.62 119 ILE A CA 1
ATOM 991 C C . ILE A 1 119 ? 3.073 -1.920 -0.241 1.00 94.62 119 ILE A C 1
ATOM 993 O O . ILE A 1 119 ? 2.278 -1.066 0.161 1.00 94.62 119 ILE A O 1
ATOM 997 N N . PRO A 1 120 ? 3.248 -3.079 0.428 1.00 96.12 120 PRO A N 1
ATOM 998 C CA . PRO A 1 120 ? 2.446 -3.420 1.598 1.00 96.12 120 PRO A CA 1
ATOM 999 C C . PRO A 1 120 ? 2.593 -2.429 2.740 1.00 96.12 120 PRO A C 1
ATOM 1001 O O . PRO A 1 120 ? 1.609 -2.114 3.399 1.00 96.12 120 PRO A O 1
ATOM 1004 N N . PHE A 1 121 ? 3.793 -1.887 2.971 1.00 94.19 121 PHE A N 1
ATOM 1005 C CA . PHE A 1 121 ? 3.987 -0.886 4.017 1.00 94.19 121 PHE A CA 1
ATOM 1006 C C . PHE A 1 121 ? 3.087 0.325 3.775 1.00 94.19 121 PHE A C 1
ATOM 1008 O O . PHE A 1 121 ? 2.385 0.771 4.684 1.00 94.19 121 PHE A O 1
ATOM 1015 N N . PHE A 1 122 ? 3.085 0.845 2.548 1.00 94.50 122 PHE A N 1
ATOM 1016 C CA . PHE A 1 122 ? 2.275 2.001 2.197 1.00 94.50 122 PHE A CA 1
ATOM 1017 C C . PHE A 1 122 ? 0.781 1.701 2.258 1.00 94.50 122 PHE A C 1
ATOM 1019 O O . PHE A 1 122 ? 0.026 2.424 2.913 1.00 94.50 122 PHE A O 1
ATOM 1026 N N . GLU A 1 123 ? 0.359 0.630 1.595 1.00 96.44 123 GLU A N 1
ATOM 1027 C CA . GLU A 1 123 ? -1.054 0.314 1.465 1.00 96.44 123 GLU A CA 1
ATOM 1028 C C . GLU A 1 123 ? -1.661 -0.094 2.811 1.00 96.44 123 GLU A C 1
ATOM 1030 O O . GLU A 1 123 ? -2.708 0.433 3.186 1.00 96.44 123 GLU A O 1
ATOM 1035 N N . GLU A 1 124 ? -0.991 -0.922 3.618 1.00 97.25 124 GLU A N 1
ATOM 1036 C CA . GLU A 1 124 ? -1.513 -1.283 4.940 1.00 97.25 124 GLU A CA 1
ATOM 1037 C C . GLU A 1 124 ? -1.555 -0.088 5.895 1.00 97.25 124 GLU A C 1
ATOM 1039 O O . GLU A 1 124 ? -2.533 0.069 6.632 1.00 97.25 124 GLU A O 1
ATOM 1044 N N . SER A 1 125 ? -0.563 0.808 5.840 1.00 94.69 125 SER A N 1
ATOM 1045 C CA . SER A 1 125 ? -0.570 2.032 6.652 1.00 94.69 125 SER A CA 1
ATOM 1046 C C . SER A 1 125 ? -1.767 2.930 6.312 1.00 94.69 125 SER A C 1
ATOM 1048 O O . SER A 1 125 ? -2.394 3.493 7.213 1.00 94.69 125 SER A O 1
ATOM 1050 N N . ILE A 1 126 ? -2.138 3.034 5.030 1.00 94.94 126 ILE A N 1
ATOM 1051 C CA . ILE A 1 126 ? -3.316 3.795 4.595 1.00 94.94 126 ILE A CA 1
ATOM 1052 C C . ILE A 1 126 ? -4.610 3.066 4.961 1.00 94.94 126 ILE A C 1
ATOM 1054 O O . ILE A 1 126 ? -5.475 3.648 5.614 1.00 94.94 126 ILE A O 1
ATOM 1058 N N . PHE A 1 127 ? -4.773 1.812 4.539 1.00 97.19 127 PHE A N 1
ATOM 1059 C CA . PHE A 1 127 ? -6.063 1.128 4.597 1.00 97.19 127 PHE A CA 1
ATOM 1060 C C . PHE A 1 127 ? -6.368 0.541 5.974 1.00 97.19 127 PHE A C 1
ATOM 1062 O O . PHE A 1 127 ? -7.493 0.690 6.450 1.00 97.19 127 PHE A O 1
ATOM 1069 N N . ARG A 1 128 ? -5.393 -0.114 6.620 1.00 96.38 128 ARG A N 1
ATOM 1070 C CA . ARG A 1 128 ? -5.569 -0.851 7.893 1.00 96.38 128 ARG A CA 1
ATOM 1071 C C . ARG A 1 128 ? -5.104 -0.046 9.104 1.00 96.38 128 ARG A C 1
ATOM 1073 O O . ARG A 1 128 ? -5.508 -0.347 10.226 1.00 96.38 128 ARG A O 1
ATOM 1080 N N . GLY A 1 129 ? -4.295 0.983 8.869 1.00 94.44 129 GLY A N 1
ATOM 1081 C CA . GLY A 1 129 ? -3.986 2.030 9.835 1.00 94.44 129 GLY A CA 1
ATOM 1082 C C . GLY A 1 129 ? -4.988 3.180 9.742 1.00 94.44 129 GLY A C 1
ATOM 1083 O O . GLY A 1 129 ? -6.026 3.185 10.405 1.00 94.44 129 GLY A O 1
ATOM 1084 N N . PHE A 1 130 ? -4.689 4.167 8.896 1.00 93.38 130 PHE A N 1
ATOM 1085 C CA . PHE A 1 130 ? -5.373 5.462 8.894 1.00 93.38 130 PHE A CA 1
ATOM 1086 C C . PHE A 1 130 ? -6.882 5.381 8.604 1.00 93.38 130 PHE A C 1
ATOM 1088 O O . PHE A 1 130 ? -7.695 5.851 9.404 1.00 93.38 130 PHE A O 1
ATOM 1095 N N . ILE A 1 131 ? -7.276 4.806 7.463 1.00 94.94 131 ILE A N 1
ATOM 1096 C CA . ILE A 1 131 ? -8.680 4.747 7.028 1.00 94.94 131 ILE A CA 1
ATOM 1097 C C . ILE A 1 131 ? -9.493 3.893 7.996 1.00 94.94 131 ILE A C 1
ATOM 1099 O O . ILE A 1 131 ? -10.565 4.324 8.424 1.00 94.94 131 ILE A O 1
ATOM 1103 N N . TRP A 1 132 ? -8.968 2.726 8.376 1.00 96.00 132 TRP A N 1
ATOM 1104 C CA . TRP A 1 132 ? -9.594 1.849 9.361 1.00 96.00 132 TRP A CA 1
ATOM 1105 C C . TRP A 1 132 ? -9.935 2.598 10.648 1.00 96.00 132 TRP A C 1
ATOM 1107 O O . TRP A 1 132 ? -11.099 2.642 11.040 1.00 96.00 132 TRP A O 1
ATOM 1117 N N . ASN A 1 133 ? -8.950 3.258 11.264 1.00 92.81 133 ASN A N 1
ATOM 1118 C CA . ASN A 1 133 ? -9.139 3.971 12.526 1.00 92.81 133 ASN A CA 1
ATOM 1119 C C . ASN A 1 133 ? -10.142 5.126 12.390 1.00 92.81 133 ASN A C 1
ATOM 1121 O O . ASN A 1 133 ? -11.007 5.310 13.247 1.00 92.81 133 ASN A O 1
ATOM 1125 N N . LYS A 1 134 ? -10.087 5.888 11.288 1.00 91.69 134 LYS A N 1
ATOM 1126 C CA . LYS A 1 134 ? -11.046 6.976 11.033 1.00 91.69 134 LYS A CA 1
ATOM 1127 C C . LYS A 1 134 ? -12.478 6.462 10.880 1.00 91.69 134 LYS A C 1
ATOM 1129 O O . LYS A 1 134 ? -13.393 7.088 11.412 1.00 91.69 134 LYS A O 1
ATOM 1134 N N . LEU A 1 135 ? -12.674 5.356 10.162 1.00 93.62 135 LEU A N 1
ATOM 1135 C CA . LEU A 1 135 ? -13.993 4.762 9.952 1.00 93.62 135 LEU A CA 1
ATOM 1136 C C . LEU A 1 135 ? -14.518 4.090 11.224 1.00 93.62 135 LEU A C 1
ATOM 1138 O O . LEU A 1 135 ? -15.690 4.273 11.550 1.00 93.62 135 LEU A O 1
ATOM 1142 N N . ASN A 1 136 ? -13.669 3.372 11.966 1.00 92.38 136 ASN A N 1
ATOM 1143 C CA . ASN A 1 136 ? -14.075 2.683 13.191 1.00 92.38 136 ASN A CA 1
ATOM 1144 C C . ASN A 1 136 ? -14.569 3.669 14.252 1.00 92.38 136 ASN A C 1
ATOM 1146 O O . ASN A 1 136 ? -15.644 3.472 14.807 1.00 92.38 136 ASN A O 1
ATOM 1150 N N . ASN A 1 137 ? -13.875 4.801 14.410 1.00 89.38 137 ASN A N 1
ATOM 1151 C CA . ASN A 1 137 ? -14.275 5.880 15.319 1.00 89.38 137 ASN A CA 1
ATOM 1152 C C . ASN A 1 137 ? -15.628 6.533 14.976 1.00 89.38 137 ASN A C 1
ATOM 1154 O O . ASN A 1 137 ? -16.176 7.259 15.801 1.00 89.38 137 ASN A O 1
ATOM 1158 N N . GLN A 1 138 ? -16.136 6.365 13.750 1.00 90.00 138 GLN A N 1
ATOM 1159 C CA . GLN A 1 138 ? -17.432 6.912 13.327 1.00 90.00 138 GLN A CA 1
ATOM 1160 C C . GLN A 1 138 ? -18.539 5.855 13.284 1.00 90.00 138 GLN A C 1
ATOM 1162 O O . GLN A 1 138 ? -19.688 6.175 13.573 1.00 90.00 138 GLN A O 1
ATOM 1167 N N . LEU A 1 139 ? -18.219 4.622 12.882 1.00 89.06 139 LEU A N 1
ATOM 1168 C CA . LEU A 1 139 ? -19.202 3.557 12.681 1.00 89.06 139 LEU A CA 1
ATOM 1169 C C . LEU A 1 139 ? -19.428 2.691 13.924 1.00 89.06 139 LEU A C 1
ATOM 1171 O O . LEU A 1 139 ? -20.512 2.125 14.048 1.00 89.06 139 LEU A O 1
ATOM 1175 N N . ASN A 1 140 ? -18.425 2.543 14.799 1.00 86.44 140 ASN A N 1
ATOM 1176 C CA . ASN A 1 140 ? -18.420 1.579 15.910 1.00 86.44 140 ASN A CA 1
ATOM 1177 C C . ASN A 1 140 ? -18.845 0.154 15.482 1.00 86.44 140 ASN A C 1
ATOM 1179 O O . ASN A 1 140 ? -19.501 -0.567 16.231 1.00 86.44 140 ASN A O 1
ATOM 1183 N N . ASN A 1 141 ? -18.511 -0.244 14.250 1.00 92.19 141 ASN A N 1
ATOM 1184 C CA . ASN A 1 141 ? -18.833 -1.550 13.678 1.00 92.19 141 ASN A CA 1
ATOM 1185 C C . ASN A 1 141 ? -17.647 -2.049 12.853 1.00 92.19 141 ASN A C 1
ATOM 1187 O O . ASN A 1 141 ? -17.505 -1.715 11.674 1.00 92.19 141 ASN A O 1
ATOM 1191 N N . GLU A 1 142 ? -16.815 -2.879 13.471 1.00 93.44 142 GLU A N 1
ATOM 1192 C CA . GLU A 1 142 ? -15.552 -3.318 12.884 1.00 93.44 142 GLU A CA 1
ATOM 1193 C C . GLU A 1 142 ? -15.740 -4.203 11.644 1.00 93.44 142 GLU A C 1
ATOM 1195 O O . GLU A 1 142 ? -14.951 -4.120 10.707 1.00 93.44 142 GLU A O 1
ATOM 1200 N N . TYR A 1 143 ? -16.820 -4.992 11.568 1.00 96.56 143 TYR A N 1
ATOM 1201 C CA . TYR A 1 143 ? -17.143 -5.776 10.368 1.00 96.56 143 TYR A CA 1
ATOM 1202 C C . TYR A 1 143 ? -17.571 -4.881 9.200 1.00 96.56 143 TYR A C 1
ATOM 1204 O O . TYR A 1 143 ? -17.213 -5.136 8.049 1.00 96.56 143 TYR A O 1
ATOM 1212 N N . GLY A 1 144 ? -18.298 -3.797 9.491 1.00 96.50 144 GLY A N 1
ATOM 1213 C CA . GLY A 1 144 ? -18.613 -2.766 8.502 1.00 96.50 144 GLY A CA 1
ATOM 1214 C C . GLY A 1 144 ? -17.354 -2.058 7.996 1.00 96.50 144 GLY A C 1
ATOM 1215 O O . GLY A 1 144 ? -17.193 -1.873 6.790 1.00 96.50 144 GLY A O 1
ATOM 1216 N N . VAL A 1 145 ? -16.426 -1.723 8.900 1.00 97.12 145 VAL A N 1
ATOM 1217 C CA . VAL A 1 145 ? -15.119 -1.141 8.550 1.00 97.12 145 VAL A CA 1
ATOM 1218 C C . VAL A 1 145 ? -14.292 -2.113 7.711 1.00 97.12 145 VAL A C 1
ATOM 1220 O O . VAL A 1 145 ? -13.739 -1.697 6.693 1.00 97.12 145 VAL A O 1
ATOM 1223 N N . LEU A 1 146 ? -14.257 -3.401 8.069 1.00 98.12 146 LEU A N 1
ATOM 1224 C CA . LEU A 1 146 ? -13.595 -4.445 7.286 1.00 98.12 146 LEU A CA 1
ATOM 1225 C C . LEU A 1 146 ? -14.116 -4.461 5.854 1.00 98.12 146 LEU A C 1
ATOM 1227 O O . LEU A 1 146 ? -13.327 -4.407 4.911 1.00 98.12 146 LEU A O 1
ATOM 1231 N N . PHE A 1 147 ? -15.436 -4.506 5.682 1.00 98.38 147 PHE A N 1
ATOM 1232 C CA . PHE A 1 147 ? -16.036 -4.554 4.355 1.00 98.38 147 PHE A CA 1
ATOM 1233 C C . PHE A 1 147 ? -15.710 -3.291 3.548 1.00 98.38 147 PHE A C 1
ATOM 1235 O O . PHE A 1 147 ? -15.210 -3.385 2.428 1.00 98.38 147 PHE A O 1
ATOM 1242 N N . ILE A 1 148 ? -15.915 -2.105 4.130 1.00 98.06 148 ILE A N 1
ATOM 1243 C CA . ILE A 1 148 ? -15.677 -0.824 3.449 1.00 98.06 148 ILE A CA 1
ATOM 1244 C C . ILE A 1 148 ? -14.203 -0.667 3.061 1.00 98.06 148 ILE A C 1
ATO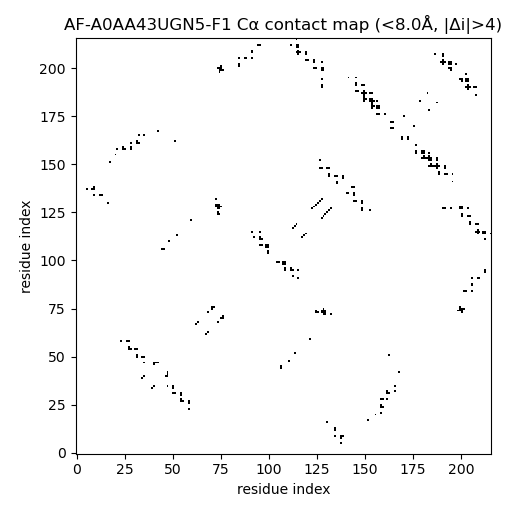M 1246 O O . ILE A 1 148 ? -13.905 -0.310 1.923 1.00 98.06 148 ILE A O 1
ATOM 1250 N N . THR A 1 149 ? -13.274 -0.944 3.977 1.00 97.94 149 THR A N 1
ATOM 1251 C CA . THR A 1 149 ? -11.833 -0.848 3.694 1.00 97.94 149 THR A CA 1
ATOM 1252 C C . THR A 1 149 ? -11.397 -1.851 2.632 1.00 97.94 149 THR A C 1
ATOM 1254 O O . THR A 1 149 ? -10.582 -1.495 1.788 1.00 97.94 149 THR A O 1
ATOM 1257 N N . SER A 1 150 ? -11.988 -3.049 2.597 1.00 98.56 150 SER A N 1
ATOM 1258 C CA . SER A 1 150 ? -11.726 -4.050 1.553 1.00 98.56 150 SER A CA 1
ATOM 1259 C C . SER A 1 150 ? -12.223 -3.598 0.180 1.00 98.56 150 SER A C 1
ATOM 1261 O O . SER A 1 150 ? -11.512 -3.762 -0.807 1.00 98.56 150 SER A O 1
ATOM 1263 N N . VAL A 1 151 ? -13.406 -2.974 0.103 1.00 98.56 151 VAL A N 1
ATOM 1264 C CA . VAL A 1 151 ? -13.920 -2.385 -1.147 1.00 98.56 151 VAL A CA 1
ATOM 1265 C C . VAL A 1 151 ? -13.030 -1.232 -1.613 1.00 98.56 151 VAL A C 1
ATOM 1267 O O . VAL A 1 151 ? -12.649 -1.183 -2.780 1.00 98.56 151 VAL A O 1
ATOM 1270 N N . LEU A 1 152 ? -12.657 -0.315 -0.715 1.00 98.44 152 LEU A N 1
ATOM 1271 C CA . LEU A 1 152 ? -11.769 0.798 -1.063 1.00 98.44 152 LEU A CA 1
ATOM 1272 C C . LEU A 1 152 ? -10.395 0.295 -1.530 1.00 98.44 152 LEU A C 1
ATOM 1274 O O . LEU A 1 152 ? -9.866 0.805 -2.513 1.00 98.44 152 LEU A O 1
ATOM 1278 N N . PHE A 1 153 ? -9.847 -0.725 -0.869 1.00 98.25 153 PHE A N 1
ATOM 1279 C CA . PHE A 1 153 ? -8.591 -1.370 -1.249 1.00 98.25 153 PHE A CA 1
ATOM 1280 C C . PHE A 1 153 ? -8.700 -2.086 -2.605 1.00 98.25 153 PHE A C 1
ATOM 1282 O O . PHE A 1 153 ? -7.788 -2.003 -3.421 1.00 98.25 153 PHE A O 1
ATOM 1289 N N . ALA A 1 154 ? -9.833 -2.714 -2.919 1.00 97.88 154 ALA A N 1
ATOM 1290 C CA . ALA A 1 154 ? -10.076 -3.308 -4.233 1.00 97.88 154 ALA A CA 1
ATOM 1291 C C . ALA A 1 154 ? -10.014 -2.267 -5.362 1.00 97.88 154 ALA A C 1
ATOM 1293 O O . ALA A 1 154 ? -9.290 -2.440 -6.341 1.00 97.88 154 ALA A O 1
ATOM 1294 N N . PHE A 1 155 ? -10.729 -1.149 -5.206 1.00 97.38 155 PHE A N 1
ATOM 1295 C CA . PHE A 1 155 ? -10.724 -0.070 -6.199 1.00 97.38 155 PHE A CA 1
ATOM 1296 C C . PHE A 1 155 ? -9.412 0.712 -6.226 1.00 97.38 155 PHE A C 1
ATOM 1298 O O . PHE A 1 155 ? -9.024 1.220 -7.271 1.00 97.38 155 PHE A O 1
ATOM 1305 N N . TRP A 1 156 ? -8.673 0.767 -5.121 1.00 96.75 156 TRP A N 1
ATOM 1306 C CA . TRP A 1 156 ? -7.339 1.363 -5.094 1.00 96.75 156 TRP A CA 1
ATOM 1307 C C . TRP A 1 156 ? -6.400 0.764 -6.145 1.00 96.75 156 TRP A C 1
ATOM 1309 O O . TRP A 1 156 ? -5.627 1.494 -6.765 1.00 96.75 156 TRP A O 1
ATOM 1319 N N . HIS A 1 157 ? -6.525 -0.538 -6.414 1.00 93.56 157 HIS A N 1
ATOM 1320 C CA . HIS A 1 157 ? -5.689 -1.239 -7.382 1.00 93.56 157 HIS A CA 1
ATOM 1321 C C . HIS A 1 157 ? -5.906 -0.779 -8.830 1.00 93.56 157 HIS A C 1
ATOM 1323 O O . HIS A 1 157 ? -5.005 -0.942 -9.656 1.00 93.56 157 HIS A O 1
ATOM 1329 N N . THR A 1 158 ? -7.049 -0.162 -9.157 1.00 93.62 158 THR A N 1
ATOM 1330 C CA . THR A 1 158 ? -7.257 0.438 -10.487 1.00 93.62 158 THR A CA 1
ATOM 1331 C C . THR A 1 158 ? -6.458 1.725 -10.662 1.00 93.62 158 THR A C 1
ATOM 1333 O O . THR A 1 158 ? -6.233 2.159 -11.788 1.00 93.62 158 THR A O 1
ATOM 1336 N N . GLY A 1 159 ? -5.987 2.326 -9.566 1.00 91.88 159 GLY A N 1
ATOM 1337 C CA . GLY A 1 159 ? -5.127 3.505 -9.582 1.00 91.88 159 GLY A CA 1
ATOM 1338 C C . GLY A 1 159 ? -3.747 3.265 -10.196 1.00 91.88 159 GLY A C 1
ATOM 1339 O O . GLY A 1 159 ? -3.049 4.239 -10.436 1.00 91.88 159 GLY A O 1
ATOM 1340 N N . TYR A 1 160 ? -3.374 2.012 -10.485 1.00 90.56 160 TYR A N 1
ATOM 1341 C CA . TYR A 1 160 ? -2.156 1.624 -11.213 1.00 90.56 160 TYR A CA 1
ATOM 1342 C C . TYR A 1 160 ? -2.361 1.487 -12.735 1.00 90.56 160 TYR A C 1
ATOM 1344 O O . TYR A 1 160 ? -1.562 0.846 -13.418 1.00 90.56 160 TYR A O 1
ATOM 1352 N N . LEU A 1 161 ? -3.449 2.041 -13.281 1.00 93.00 161 LEU A N 1
ATOM 1353 C CA . LEU A 1 161 ? -3.758 2.000 -14.714 1.00 93.00 161 LEU A CA 1
ATOM 1354 C C . LEU A 1 161 ? -2.643 2.597 -15.589 1.00 93.00 161 LEU A C 1
ATOM 1356 O O . LEU A 1 161 ? -2.331 2.045 -16.639 1.00 93.00 161 LEU A O 1
ATOM 1360 N N . ASP A 1 162 ? -2.028 3.692 -15.148 1.00 92.88 162 ASP A N 1
ATOM 1361 C CA . ASP A 1 162 ? -0.856 4.311 -15.777 1.00 92.88 162 ASP A CA 1
ATOM 1362 C C . ASP A 1 162 ? 0.264 3.294 -16.030 1.00 92.88 162 ASP A C 1
ATOM 1364 O O . ASP A 1 162 ? 0.810 3.240 -17.126 1.00 92.88 162 ASP A O 1
ATOM 1368 N N . VAL A 1 163 ? 0.564 2.434 -15.052 1.00 91.12 163 VAL A N 1
ATOM 1369 C CA . VAL A 1 163 ? 1.609 1.411 -15.179 1.00 91.12 163 VAL A CA 1
ATOM 1370 C C . VAL A 1 163 ? 1.266 0.414 -16.284 1.00 91.12 163 VAL A C 1
ATOM 1372 O O . VAL A 1 163 ? 2.155 0.008 -17.026 1.00 91.12 163 VAL A O 1
ATOM 1375 N N . PHE A 1 164 ? -0.006 0.032 -16.423 1.00 89.38 164 PHE A N 1
ATOM 1376 C CA . PHE A 1 164 ? -0.440 -0.865 -17.497 1.00 89.38 164 PHE A CA 1
ATOM 1377 C C . PHE A 1 164 ? -0.375 -0.195 -18.860 1.00 89.38 164 PHE A C 1
ATOM 1379 O O . PHE A 1 164 ? 0.189 -0.771 -19.780 1.00 89.38 164 PHE A O 1
ATOM 1386 N N . LEU A 1 165 ? -0.883 1.032 -18.973 1.00 90.69 165 LEU A N 1
ATOM 1387 C CA . LEU A 1 165 ? -0.866 1.786 -20.227 1.00 90.69 165 LEU A CA 1
ATOM 1388 C C . LEU A 1 165 ? 0.556 2.041 -20.739 1.00 90.69 165 LEU A C 1
ATOM 1390 O O . LEU A 1 165 ? 0.776 2.068 -21.946 1.00 90.69 165 LEU A O 1
ATOM 1394 N N . LEU A 1 166 ? 1.511 2.237 -19.828 1.00 89.75 166 LEU A N 1
ATOM 1395 C CA . LEU A 1 166 ? 2.914 2.469 -20.168 1.00 89.75 166 LEU A CA 1
ATOM 1396 C C . LEU A 1 166 ? 3.703 1.174 -20.397 1.00 89.75 166 LEU A C 1
ATOM 1398 O O . LEU A 1 166 ? 4.768 1.218 -21.008 1.00 89.75 166 LEU A O 1
ATOM 1402 N N . ASN A 1 167 ? 3.204 0.030 -19.925 1.00 82.56 167 ASN A N 1
ATOM 1403 C CA . ASN A 1 167 ? 3.842 -1.261 -20.144 1.00 82.56 167 ASN A CA 1
ATOM 1404 C C . ASN A 1 167 ? 3.365 -1.867 -21.472 1.00 82.56 167 ASN A C 1
ATOM 1406 O O . ASN A 1 167 ? 2.215 -2.294 -21.601 1.00 82.56 167 ASN A O 1
ATOM 1410 N N . SER A 1 168 ? 4.280 -1.952 -22.438 1.00 63.94 168 SER A N 1
ATOM 1411 C CA . SER A 1 168 ? 4.034 -2.473 -23.789 1.00 63.94 168 SER A CA 1
ATOM 1412 C C . SER A 1 168 ? 3.634 -3.953 -23.836 1.00 63.94 168 SER A C 1
ATOM 1414 O O . SER A 1 168 ? 3.086 -4.393 -24.842 1.00 63.94 168 SER A O 1
ATOM 1416 N N . ASN A 1 169 ? 3.838 -4.699 -22.745 1.00 71.44 169 ASN A N 1
ATOM 1417 C CA . ASN A 1 169 ? 3.465 -6.111 -22.626 1.00 71.44 169 ASN A CA 1
ATOM 1418 C C . ASN A 1 169 ? 2.134 -6.329 -21.889 1.00 71.44 169 ASN A C 1
ATOM 1420 O O . ASN A 1 169 ? 1.791 -7.463 -21.546 1.00 71.44 169 ASN A O 1
ATOM 1424 N N . SER A 1 170 ? 1.383 -5.266 -21.591 1.00 72.50 170 SER A N 1
ATOM 1425 C CA . SER A 1 170 ? 0.065 -5.420 -20.982 1.00 72.50 170 SER A CA 1
ATOM 1426 C C . SER A 1 170 ? -0.901 -6.046 -21.996 1.00 72.50 170 SER A C 1
ATOM 1428 O O . SER A 1 170 ? -1.101 -5.540 -23.095 1.00 72.50 170 SER A O 1
ATOM 1430 N N . GLY A 1 171 ? -1.465 -7.207 -21.644 1.00 80.50 171 GLY A N 1
ATOM 1431 C CA . GLY A 1 171 ? -2.490 -7.876 -22.446 1.00 80.50 171 GLY A CA 1
ATOM 1432 C C . GLY A 1 171 ? -3.81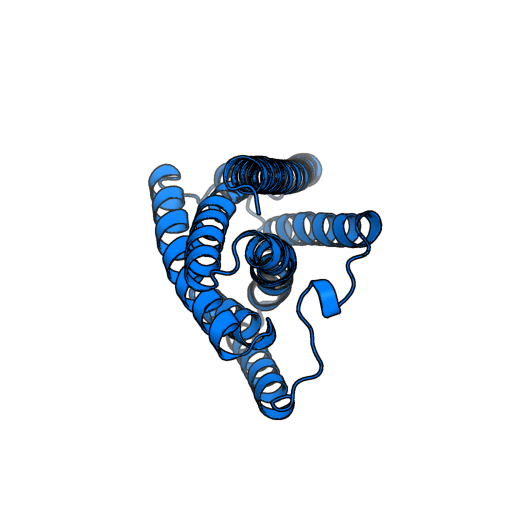1 -7.097 -22.446 1.00 80.50 171 GLY A C 1
ATOM 1433 O O . GLY A 1 171 ? -3.851 -5.872 -22.503 1.00 80.50 171 GLY A O 1
ATOM 1434 N N . ASN A 1 172 ? -4.946 -7.789 -22.339 1.00 89.81 172 ASN A N 1
ATOM 1435 C CA . ASN A 1 172 ? -6.236 -7.104 -22.239 1.00 89.81 172 ASN A CA 1
ATOM 1436 C C . ASN A 1 172 ? -6.344 -6.317 -20.912 1.00 89.81 172 ASN A C 1
ATOM 1438 O O . ASN A 1 172 ? -6.652 -6.888 -19.864 1.00 89.81 172 ASN A O 1
ATOM 1442 N N . ILE A 1 173 ? -6.116 -5.000 -20.975 1.00 89.81 173 ILE A N 1
ATOM 1443 C CA . ILE A 1 173 ? -6.117 -4.085 -19.822 1.00 89.81 173 ILE A CA 1
ATOM 1444 C C . ILE A 1 173 ? -7.444 -4.139 -19.060 1.00 89.81 173 ILE A C 1
ATOM 1446 O O . ILE A 1 173 ? -7.443 -4.137 -17.832 1.00 89.81 173 ILE A O 1
ATOM 1450 N N . PHE A 1 174 ? -8.576 -4.234 -19.760 1.00 90.00 174 PHE A N 1
ATOM 1451 C CA . PHE A 1 174 ? -9.887 -4.296 -19.114 1.00 90.00 174 PHE A CA 1
ATOM 1452 C C . PHE A 1 174 ? -10.015 -5.537 -18.222 1.00 90.00 174 PHE A C 1
ATOM 1454 O O . PHE A 1 174 ? -10.378 -5.424 -17.050 1.00 90.00 174 PHE A O 1
ATOM 1461 N N . ASN A 1 175 ? -9.623 -6.706 -18.736 1.00 91.44 175 ASN A N 1
ATOM 1462 C CA . ASN A 1 175 ? -9.620 -7.944 -17.956 1.00 91.44 175 ASN A CA 1
ATOM 1463 C C . ASN A 1 175 ? -8.652 -7.851 -16.767 1.00 91.44 175 ASN A C 1
ATOM 1465 O O . ASN A 1 175 ? -9.006 -8.251 -15.659 1.00 91.44 175 ASN A O 1
ATOM 1469 N N . LEU A 1 176 ? -7.458 -7.281 -16.970 1.00 89.81 176 LEU A N 1
ATOM 1470 C CA . LEU A 1 176 ? -6.472 -7.084 -15.901 1.00 89.81 176 LEU A CA 1
ATOM 1471 C C . LEU A 1 176 ? -7.022 -6.216 -14.760 1.00 89.81 176 LEU A C 1
ATOM 1473 O O . LEU A 1 176 ? -6.835 -6.554 -13.591 1.00 89.81 176 LEU A O 1
ATOM 1477 N N . LEU A 1 177 ? -7.733 -5.130 -15.079 1.00 91.88 177 LEU A N 1
ATOM 1478 C CA . LEU A 1 177 ? -8.358 -4.264 -14.077 1.00 91.88 177 LEU A CA 1
ATOM 1479 C C . LEU A 1 177 ? -9.464 -4.988 -13.303 1.00 91.88 177 LEU A C 1
ATOM 1481 O O . LEU A 1 177 ? -9.510 -4.875 -12.079 1.00 91.88 177 LEU A O 1
ATOM 1485 N N . ILE A 1 178 ? -10.319 -5.760 -13.985 1.00 93.62 178 ILE A N 1
ATOM 1486 C CA . ILE A 1 178 ? -11.367 -6.554 -13.325 1.00 93.62 178 ILE A CA 1
ATOM 1487 C C . ILE A 1 178 ? -10.745 -7.541 -12.338 1.00 93.62 178 ILE A C 1
ATOM 1489 O O . ILE A 1 178 ? -11.134 -7.569 -11.169 1.00 93.62 178 ILE A O 1
ATOM 1493 N N . PHE A 1 179 ? -9.751 -8.317 -12.777 1.00 91.94 179 PHE A N 1
ATOM 1494 C CA . PHE A 1 179 ? -9.078 -9.268 -11.896 1.00 91.94 179 PHE A CA 1
ATOM 1495 C C . PHE A 1 179 ? -8.377 -8.567 -10.736 1.00 91.94 179 PHE A C 1
ATOM 1497 O O . PHE A 1 179 ? -8.445 -9.057 -9.612 1.00 91.94 179 PHE A O 1
ATOM 1504 N N . LYS A 1 180 ? -7.782 -7.390 -10.957 1.00 91.56 180 LYS A N 1
ATOM 1505 C CA . LYS A 1 180 ? -7.203 -6.594 -9.870 1.00 91.56 180 LYS A CA 1
ATOM 1506 C C . LYS A 1 180 ? -8.225 -6.168 -8.826 1.00 91.56 180 LYS A C 1
ATOM 1508 O O . LYS A 1 180 ? -7.911 -6.238 -7.645 1.00 91.56 180 LYS A O 1
ATOM 1513 N N . VAL A 1 181 ? -9.429 -5.769 -9.228 1.00 96.50 181 VAL A N 1
ATOM 1514 C CA . VAL A 1 181 ? -10.494 -5.438 -8.270 1.00 96.50 181 VAL A CA 1
ATOM 1515 C C . VAL A 1 181 ? -10.942 -6.692 -7.517 1.00 96.50 181 VAL A C 1
ATOM 1517 O O . VAL A 1 181 ? -11.063 -6.651 -6.298 1.00 96.50 181 VAL A O 1
ATOM 1520 N N . ILE A 1 182 ? -11.134 -7.824 -8.201 1.00 96.44 182 ILE A N 1
ATOM 1521 C CA . ILE A 1 182 ? -11.572 -9.076 -7.562 1.00 96.44 182 ILE A CA 1
ATOM 1522 C C . ILE A 1 182 ? -10.522 -9.585 -6.564 1.00 96.44 182 ILE A C 1
ATOM 1524 O O . ILE A 1 182 ? -10.837 -9.791 -5.392 1.00 96.44 182 ILE A O 1
ATOM 1528 N N . PHE A 1 183 ? -9.270 -9.758 -6.995 1.00 94.69 183 PHE A N 1
ATOM 1529 C CA . PHE A 1 183 ? -8.190 -10.222 -6.120 1.00 94.69 183 PHE A CA 1
ATOM 1530 C C . PHE A 1 183 ? -7.851 -9.196 -5.043 1.00 94.69 183 PHE A C 1
ATOM 1532 O O . PHE A 1 183 ? -7.640 -9.575 -3.894 1.00 94.69 183 PHE A O 1
ATOM 1539 N N . GLY A 1 184 ? -7.882 -7.906 -5.384 1.00 96.38 184 GLY A N 1
ATOM 1540 C CA . GLY A 1 184 ? -7.744 -6.819 -4.424 1.00 96.38 184 GLY A CA 1
ATOM 1541 C C . GLY A 1 184 ? -8.824 -6.888 -3.349 1.00 96.38 184 GLY A C 1
ATOM 1542 O O . GLY A 1 184 ? -8.511 -6.746 -2.177 1.00 96.38 184 GLY A O 1
ATOM 1543 N N . PHE A 1 185 ? -10.075 -7.198 -3.693 1.00 98.25 185 PHE A N 1
ATOM 1544 C CA . PHE A 1 185 ? -11.141 -7.374 -2.707 1.00 98.25 185 PHE A CA 1
ATOM 1545 C C . PHE A 1 185 ? -10.922 -8.600 -1.813 1.00 98.25 185 PHE A C 1
ATOM 1547 O O . PHE A 1 185 ? -11.051 -8.491 -0.594 1.00 98.25 185 PHE A O 1
ATOM 1554 N N . VAL A 1 186 ? -10.551 -9.750 -2.388 1.00 97.75 186 VAL A N 1
ATOM 1555 C CA . VAL A 1 186 ? -10.279 -10.985 -1.626 1.00 97.75 186 VAL A CA 1
ATOM 1556 C C . VAL A 1 186 ? -9.115 -10.787 -0.657 1.00 97.75 186 VAL A C 1
ATOM 1558 O O . VAL A 1 186 ? -9.255 -11.051 0.538 1.00 97.75 186 VAL A O 1
ATOM 1561 N N . LEU A 1 187 ? -7.991 -10.258 -1.146 1.00 97.62 187 LEU A N 1
ATOM 1562 C CA . LEU A 1 187 ? -6.858 -9.882 -0.306 1.00 97.62 187 LEU A CA 1
ATOM 1563 C C . LEU A 1 187 ? -7.295 -8.832 0.726 1.00 97.62 187 LEU A C 1
ATOM 1565 O O . LEU A 1 187 ? -7.011 -8.960 1.912 1.00 97.62 187 LEU A O 1
ATOM 1569 N N . GLY A 1 188 ? -8.098 -7.865 0.285 1.00 98.25 188 GLY A N 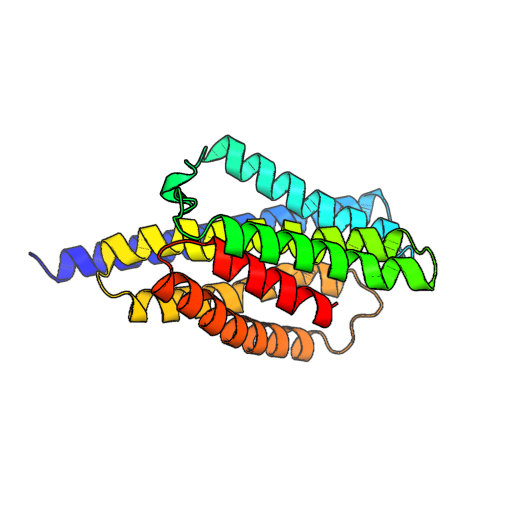1
ATOM 1570 C CA . GLY A 1 188 ? -8.852 -6.902 1.078 1.00 98.25 188 GLY A CA 1
ATOM 1571 C C . GLY A 1 188 ? -9.393 -7.481 2.384 1.00 98.25 188 GLY A C 1
ATOM 1572 O O . GLY A 1 188 ? -9.017 -7.038 3.478 1.00 98.25 188 GLY A O 1
ATOM 1573 N N . LEU A 1 189 ? -10.231 -8.509 2.230 1.00 98.56 189 LEU A N 1
ATOM 1574 C CA . LEU A 1 189 ? -10.908 -9.225 3.306 1.00 98.56 189 LEU A CA 1
ATOM 1575 C C . LEU A 1 189 ? -9.931 -9.996 4.198 1.00 98.56 189 LEU A C 1
ATOM 1577 O O . LEU A 1 189 ? -10.057 -9.926 5.419 1.00 98.56 189 LEU A O 1
ATOM 1581 N N . ILE A 1 190 ? -8.952 -10.701 3.618 1.00 98.25 190 ILE A N 1
ATOM 1582 C CA . ILE A 1 190 ? -7.947 -11.473 4.374 1.00 98.25 190 ILE A CA 1
ATOM 1583 C C . ILE A 1 190 ? -7.151 -10.546 5.299 1.00 98.25 190 ILE A C 1
ATOM 1585 O O . ILE A 1 190 ? -7.028 -10.795 6.500 1.00 98.25 190 ILE A O 1
ATOM 1589 N N . LEU A 1 191 ? -6.649 -9.439 4.753 1.00 98.31 191 LEU A N 1
ATOM 1590 C CA . LEU A 1 191 ? -5.839 -8.471 5.487 1.00 98.31 191 LEU A CA 1
ATOM 1591 C C . LEU A 1 191 ? -6.664 -7.689 6.513 1.00 98.31 191 LEU A C 1
ATOM 1593 O O . LEU A 1 191 ? -6.176 -7.403 7.608 1.00 98.31 191 LEU A O 1
ATOM 1597 N N . GLY A 1 192 ? -7.922 -7.373 6.190 1.00 97.62 192 GLY A N 1
ATOM 1598 C CA . GLY A 1 192 ? -8.868 -6.779 7.135 1.00 97.62 192 GLY A CA 1
ATOM 1599 C C . GLY A 1 192 ? -9.204 -7.724 8.290 1.00 97.62 192 GLY A C 1
ATOM 1600 O O . GLY A 1 192 ? -9.247 -7.302 9.443 1.00 97.62 192 GLY A O 1
ATOM 1601 N N . PHE A 1 193 ? -9.370 -9.019 8.016 1.00 97.88 193 PHE A N 1
ATOM 1602 C CA . PHE A 1 193 ? -9.597 -10.026 9.051 1.00 97.88 193 PHE A CA 1
ATOM 1603 C C . PHE A 1 193 ? -8.376 -10.197 9.960 1.00 97.88 193 PHE A C 1
ATOM 1605 O O . PHE A 1 193 ? -8.525 -10.275 11.179 1.00 97.88 193 PHE A O 1
ATOM 1612 N N . ALA A 1 194 ? -7.165 -10.185 9.396 1.00 96.38 194 ALA A N 1
ATOM 1613 C CA . ALA A 1 194 ? -5.937 -10.161 10.184 1.00 96.38 194 ALA A CA 1
ATOM 1614 C C . ALA A 1 194 ? -5.907 -8.955 11.140 1.00 96.38 194 ALA A C 1
ATOM 1616 O O . ALA A 1 194 ? -5.677 -9.137 12.336 1.00 96.38 194 ALA A O 1
ATOM 1617 N N . ARG A 1 195 ? -6.245 -7.757 10.642 1.00 94.62 195 ARG A N 1
ATOM 1618 C CA . ARG A 1 195 ? -6.336 -6.524 11.441 1.00 94.62 195 ARG A CA 1
ATOM 1619 C C . ARG A 1 195 ? -7.385 -6.608 12.556 1.00 94.62 195 ARG A C 1
ATOM 1621 O O . ARG A 1 195 ? -7.122 -6.093 13.642 1.00 94.62 195 ARG A O 1
ATOM 1628 N N . LEU A 1 196 ? -8.534 -7.254 12.322 1.00 94.19 196 LEU A N 1
ATOM 1629 C CA . LEU A 1 196 ? -9.540 -7.514 13.369 1.00 94.19 196 LEU A CA 1
ATOM 1630 C C . LEU A 1 196 ? -8.990 -8.400 14.486 1.00 94.19 196 LEU A C 1
ATOM 1632 O O . LEU A 1 196 ? -9.289 -8.189 15.655 1.00 94.19 196 LEU A O 1
ATOM 1636 N N . LYS A 1 197 ? -8.208 -9.425 14.134 1.00 92.69 197 LYS A N 1
ATOM 1637 C CA . LYS A 1 197 ? -7.715 -10.405 15.108 1.00 92.69 197 LYS A CA 1
ATOM 1638 C C . LYS A 1 197 ? -6.573 -9.888 15.967 1.00 92.69 197 LYS A C 1
ATOM 1640 O O . LYS A 1 197 ? -6.419 -10.359 17.090 1.00 92.69 197 LYS A O 1
ATOM 1645 N N . THR A 1 198 ? -5.759 -8.978 15.446 1.00 90.94 198 THR A N 1
ATOM 1646 C CA . THR A 1 198 ? -4.520 -8.558 16.115 1.00 90.94 198 THR A CA 1
ATOM 1647 C C . THR A 1 198 ? -4.563 -7.138 16.668 1.00 90.94 198 THR A C 1
ATOM 1649 O O . THR A 1 198 ? -3.661 -6.750 17.407 1.00 90.94 198 THR A O 1
ATOM 1652 N N . ASP A 1 199 ? -5.567 -6.357 16.287 1.00 90.31 199 ASP A N 1
ATOM 1653 C CA . ASP A 1 199 ? -5.677 -4.923 16.548 1.00 90.31 199 ASP A CA 1
ATOM 1654 C C . ASP A 1 199 ? -4.464 -4.071 16.088 1.00 90.31 199 ASP A C 1
ATOM 1656 O O . ASP A 1 199 ? -4.192 -2.978 16.578 1.00 90.31 199 ASP A O 1
ATOM 1660 N N . ASN A 1 200 ? -3.683 -4.580 15.134 1.00 91.12 200 ASN A N 1
ATOM 1661 C CA . ASN A 1 200 ? -2.510 -3.901 14.582 1.00 91.12 200 ASN A CA 1
ATOM 1662 C C . ASN A 1 200 ? -2.277 -4.316 13.130 1.00 91.12 200 ASN A C 1
ATOM 1664 O O . ASN A 1 200 ? -2.896 -5.258 12.636 1.00 91.12 200 ASN A O 1
ATOM 1668 N N . ILE A 1 201 ? -1.341 -3.646 12.463 1.00 94.12 201 ILE A N 1
ATOM 1669 C CA . ILE A 1 201 ? -1.099 -3.863 11.033 1.00 94.12 201 ILE A CA 1
ATOM 1670 C C . ILE A 1 201 ? 0.049 -4.823 10.712 1.00 94.12 201 ILE A C 1
ATOM 1672 O O . ILE A 1 201 ? 0.232 -5.145 9.545 1.00 94.12 201 ILE A O 1
ATOM 1676 N N . TYR A 1 202 ? 0.801 -5.328 11.698 1.00 94.06 202 TYR A N 1
ATOM 1677 C CA . TYR A 1 202 ? 1.962 -6.189 11.433 1.00 94.06 202 TYR A CA 1
ATOM 1678 C C . TYR A 1 202 ? 1.573 -7.483 10.717 1.00 94.06 202 TYR A C 1
ATOM 1680 O O . TYR A 1 202 ? 2.234 -7.877 9.761 1.00 94.06 202 TYR A O 1
ATOM 1688 N N . LEU A 1 203 ? 0.490 -8.138 11.148 1.00 94.75 203 LEU A N 1
ATOM 1689 C CA . LEU A 1 203 ? 0.044 -9.371 10.497 1.00 94.75 203 LEU A CA 1
ATOM 1690 C C . LEU A 1 203 ? -0.484 -9.100 9.083 1.00 94.75 203 LEU A C 1
ATOM 1692 O O . LEU A 1 203 ? -0.146 -9.840 8.165 1.00 94.75 203 LEU A O 1
ATOM 1696 N N . SER A 1 204 ? -1.260 -8.028 8.895 1.00 96.69 204 SER A N 1
ATOM 1697 C CA . SER A 1 204 ? -1.728 -7.609 7.570 1.00 96.69 204 SER A CA 1
ATOM 1698 C C . SER A 1 204 ? -0.547 -7.302 6.645 1.00 96.69 204 SER A C 1
ATOM 1700 O O . SER A 1 204 ? -0.499 -7.798 5.527 1.00 96.69 204 SER A O 1
ATOM 1702 N N . PHE A 1 205 ? 0.462 -6.581 7.132 1.00 96.69 205 PHE A N 1
ATOM 1703 C CA . PHE A 1 205 ? 1.684 -6.291 6.387 1.00 96.69 205 PHE A CA 1
ATOM 1704 C C . PHE A 1 205 ? 2.411 -7.566 5.940 1.00 96.69 205 PHE A C 1
ATOM 1706 O O . PHE A 1 205 ? 2.736 -7.707 4.764 1.00 96.69 205 PHE A O 1
ATOM 1713 N N . LEU A 1 206 ? 2.623 -8.517 6.855 1.00 96.81 206 LEU A N 1
ATOM 1714 C CA . LEU A 1 206 ? 3.314 -9.771 6.545 1.00 96.81 206 LEU A CA 1
ATOM 1715 C C . LEU A 1 206 ? 2.532 -10.639 5.555 1.00 96.81 206 LEU A C 1
ATOM 1717 O O . LEU A 1 206 ? 3.126 -11.181 4.628 1.00 96.81 206 LEU A O 1
ATOM 1721 N N . LEU A 1 207 ? 1.212 -10.759 5.727 1.00 97.19 207 LEU A N 1
ATOM 1722 C CA . LEU A 1 207 ? 0.360 -11.526 4.812 1.00 97.19 207 LEU A CA 1
ATOM 1723 C C . LEU A 1 207 ? 0.291 -10.886 3.426 1.00 97.19 207 LEU A C 1
ATOM 1725 O O . LEU A 1 207 ? 0.289 -11.599 2.428 1.00 97.19 207 LEU A O 1
ATOM 1729 N N . HIS A 1 208 ? 0.262 -9.557 3.358 1.00 97.50 208 HIS A N 1
ATOM 1730 C CA . HIS A 1 208 ? 0.271 -8.834 2.094 1.00 97.50 208 HIS A CA 1
ATOM 1731 C C . HIS A 1 208 ? 1.623 -8.989 1.389 1.00 97.50 208 HIS A C 1
ATOM 1733 O O . HIS A 1 208 ? 1.665 -9.369 0.224 1.00 97.50 208 HIS A O 1
ATOM 1739 N N . GLY A 1 209 ? 2.738 -8.803 2.099 1.00 96.81 209 GLY A N 1
ATOM 1740 C CA . GLY A 1 209 ? 4.062 -9.074 1.540 1.00 96.81 209 GLY A CA 1
ATOM 1741 C C . GLY A 1 209 ? 4.207 -10.517 1.055 1.00 96.81 209 GLY A C 1
ATOM 1742 O O . GLY A 1 209 ? 4.710 -10.751 -0.041 1.00 96.81 209 GLY A O 1
ATOM 1743 N N . PHE A 1 210 ? 3.698 -11.483 1.824 1.00 95.94 210 PHE A N 1
ATOM 1744 C CA . PHE A 1 210 ? 3.693 -12.889 1.427 1.00 95.94 210 PHE A CA 1
ATOM 1745 C C . PHE A 1 210 ? 2.852 -13.139 0.173 1.00 95.94 210 PHE A C 1
ATOM 1747 O O . PHE A 1 210 ? 3.304 -13.838 -0.725 1.00 95.94 210 PHE A O 1
ATOM 1754 N N . TRP A 1 211 ? 1.656 -12.550 0.080 1.00 95.50 211 TRP A N 1
ATOM 1755 C CA . TRP A 1 211 ? 0.831 -12.612 -1.129 1.00 95.50 211 TRP A CA 1
ATOM 1756 C C . TRP A 1 211 ? 1.592 -12.081 -2.343 1.00 95.50 211 TRP A C 1
ATOM 1758 O O . TRP A 1 211 ? 1.582 -12.686 -3.416 1.00 95.50 211 TRP A O 1
ATOM 1768 N N . ASN A 1 212 ? 2.300 -10.972 -2.145 1.00 94.12 212 ASN A N 1
ATOM 1769 C CA . ASN A 1 212 ? 2.998 -10.288 -3.211 1.00 94.12 212 ASN A CA 1
ATOM 1770 C C . ASN A 1 212 ? 4.134 -11.125 -3.817 1.00 94.12 212 ASN A C 1
ATOM 1772 O O . ASN A 1 212 ? 4.331 -11.043 -5.026 1.00 94.12 212 ASN A O 1
ATOM 1776 N N . LEU A 1 213 ? 4.776 -12.016 -3.048 1.00 91.06 213 LEU A N 1
ATOM 1777 C CA . LEU A 1 213 ? 5.778 -12.965 -3.566 1.00 91.06 213 LEU A CA 1
ATOM 1778 C C . LEU A 1 213 ? 5.271 -13.850 -4.716 1.00 91.06 213 LEU A C 1
ATOM 1780 O O . LEU A 1 213 ? 6.077 -14.301 -5.522 1.00 91.06 213 LEU A O 1
ATOM 1784 N N . PHE A 1 214 ? 3.964 -14.113 -4.788 1.00 84.94 214 PHE A N 1
ATOM 1785 C CA . PHE A 1 214 ? 3.357 -14.975 -5.812 1.00 84.94 214 PHE A CA 1
ATOM 1786 C C . PHE A 1 214 ? 2.579 -14.191 -6.874 1.00 84.94 214 PHE A C 1
ATOM 1788 O O . PHE A 1 214 ? 1.937 -14.792 -7.733 1.00 84.94 214 PHE A O 1
ATOM 1795 N N . SER A 1 215 ? 2.569 -12.860 -6.780 1.00 72.75 215 SER A N 1
ATOM 1796 C CA . SER A 1 215 ? 1.718 -11.996 -7.607 1.00 72.75 215 SER A CA 1
ATOM 1797 C C . SER A 1 215 ? 2.472 -11.191 -8.669 1.00 72.75 215 SER A C 1
ATOM 1799 O O . SER A 1 215 ? 1.823 -10.503 -9.463 1.00 72.75 215 SER A O 1
ATOM 1801 N N . PHE A 1 216 ? 3.808 -11.243 -8.651 1.00 58.59 216 PHE A N 1
ATOM 1802 C CA . PHE A 1 216 ? 4.691 -10.551 -9.593 1.00 58.59 216 PHE A CA 1
ATOM 1803 C C . PHE A 1 216 ? 5.177 -11.469 -10.708 1.00 58.59 216 PHE A C 1
ATOM 1805 O O . PHE A 1 216 ? 5.399 -12.668 -10.432 1.00 58.59 216 PHE A O 1
#

Solvent-accessible surface area (backbone atoms only — not comparable to full-atom values): 11380 Å² total; per-residue (Å²): 134,62,69,72,60,56,52,53,50,47,53,54,50,53,51,50,50,54,53,49,54,50,52,53,33,52,54,30,39,52,44,36,54,50,44,45,68,73,68,54,38,84,85,42,63,57,57,46,52,47,41,53,52,49,23,49,50,55,48,51,52,51,48,45,70,73,67,56,74,51,55,66,60,32,26,60,63,96,57,95,56,48,66,60,54,51,50,50,50,51,51,52,50,52,61,41,45,51,71,20,72,78,73,71,42,64,58,57,33,50,51,34,50,43,49,28,47,52,50,24,52,53,50,38,38,45,44,62,5,42,50,36,52,60,44,32,78,70,63,79,36,67,69,59,37,32,52,52,43,10,53,55,46,5,57,51,54,55,54,53,48,61,60,45,76,69,37,91,82,55,69,66,60,69,61,53,45,53,50,38,32,53,52,30,28,55,52,21,45,54,36,34,50,38,28,69,75,65,74,28,37,66,61,23,31,52,53,44,17,56,53,36,73,76,72,115

Secondary structure (DSSP, 8-state):
--HHHHHHHHHHHHHHHHHHHHHHHHHHHHHHHHHHHHH--TT-HHHHHHHHHHHHHHHHHHHHHHH---TTTTT----TTHHHHHHHHHHHHHHHHHHHHHH--HHHHHHHHIIIIIHHHHHHIIIIIIIHHHHHHHH--HHHHHHHHHHHHHHHGGGGHHHHHH-TT---HHHHHHHHHHHHHHHHHHHHHHHHHHSSSHHHHHHHHHHHTTT-

pLDDT: mean 90.18, std 8.81, range [50.03, 98.56]

Sequence (216 aa):
MNIFRDKSNFNKLFFKIIIGLIIIQLFRSVLMITSNFILKPGHDFLLFNLCKAISLLVTIILLFLYFKPSWVELSYSINNNKLLYSLGFVILLILSFIPFTFNWELDILFINLYGVFLIPFFEESIFRGFIWNKLNNQLNNEYGVLFITSVLFAFWHTGYLDVFLLNSNSGNIFNLLIFKVIFGFVLGLILGFARLKTDNIYLSFLLHGFWNLFSF

Foldseek 3Di:
DDPVVLVVVLVVLLVVLLVVLLVLLVQLLCQLVVLCVVVVCPPVLLSNLVSNLVSLVVSQVVCCVVVVDDCVLLQVDDAPCVVVLVVLVVVLLVLLCVVCVVPVDVSSSVNLCSQLAVVLVVLSSSLLRNQLVVNCVSPVDLVVSLQSSLQVQLQSQCSCLSSLVSDPPRDPSVVVNVVSSVVSSVLSNVLSVVCVVRVGNSSSSSVSSVVRSVVD

Radius of gyration: 18.11 Å; Cα contacts (8 Å, |Δi|>4): 208; chains: 1; bounding box: 51×36×47 Å

Mean predicted aligned error: 4.95 Å